Protein AF-A0A7D7XFZ0-F1 (afdb_monomer_lite)

Foldseek 3Di:
DDPPPDDDDPDADDPVQLVCVVVVVHDPVSVVRCVVDVVNVVVSVVVCVVVVVVVVVVVVVVVVVVVQDDPPPCPVVPCPVVVVVVVVVVVVVVVVVVCVVPVVPVVVPPDPDDDDDDDDDPDDDPDDDDPPPPPPPVPVVVVVVVVVVVVVVVVVVVVVVPRPVVVPPDPPPDDDDDDDDDDDDDD

Secondary structure (DSSP, 8-state):
---------SSPPPHHHHHHHHHT---HHHHHHHHH-HHHHHHHHHHHHHHHHHHHHHHHHHHHHHHHSPP----TTTGGGTTHHHHHHHHHHHHHHHHHHHHHHHTTSS------------------------TTTHHHHHHHHHHHHHHHHHHHHHHTTS-TTTTTSSS----------------

Radius of gyration: 36.46 Å; chains: 1; bounding box: 60×117×76 Å

Structure (mmCIF, N/CA/C/O backbone):
data_AF-A0A7D7XFZ0-F1
#
_entry.id   AF-A0A7D7XFZ0-F1
#
loop_
_atom_site.group_PDB
_atom_site.id
_atom_site.type_symbol
_atom_site.label_atom_id
_atom_site.label_alt_id
_atom_site.label_comp_id
_atom_site.label_asym_id
_atom_site.label_entity_id
_atom_site.label_seq_id
_atom_site.pdbx_PDB_ins_code
_atom_site.Cartn_x
_atom_site.Cartn_y
_atom_site.Cartn_z
_atom_site.occupancy
_atom_site.B_iso_or_equiv
_atom_site.auth_seq_id
_atom_site.auth_comp_id
_atom_site.auth_asym_id
_atom_site.auth_atom_id
_atom_site.pdbx_PDB_model_num
ATOM 1 N N . MET A 1 1 ? 7.977 22.587 -17.128 1.00 39.78 1 MET A N 1
ATOM 2 C CA . MET A 1 1 ? 8.981 21.504 -17.190 1.00 39.78 1 MET A CA 1
ATOM 3 C C . MET A 1 1 ? 8.312 20.281 -17.786 1.00 39.78 1 MET A C 1
ATOM 5 O O . MET A 1 1 ? 7.626 19.552 -17.089 1.00 39.78 1 MET A O 1
ATOM 9 N N . THR A 1 2 ? 8.426 20.127 -19.098 1.00 44.25 2 THR A N 1
ATOM 10 C CA . THR A 1 2 ? 7.883 19.011 -19.877 1.00 44.25 2 THR A CA 1
ATOM 11 C C . THR A 1 2 ? 9.023 18.023 -20.096 1.00 44.25 2 THR A C 1
ATOM 13 O O . THR A 1 2 ? 9.855 18.218 -20.976 1.00 44.25 2 THR A O 1
ATOM 16 N N . MET A 1 3 ? 9.113 17.001 -19.242 1.00 41.91 3 MET A N 1
ATOM 17 C CA . MET A 1 3 ? 10.033 15.877 -19.437 1.00 41.91 3 MET A CA 1
ATOM 18 C C . MET A 1 3 ? 9.447 14.978 -20.528 1.00 41.91 3 MET A C 1
ATOM 20 O O . MET A 1 3 ? 8.588 14.136 -20.274 1.00 41.91 3 MET A O 1
ATOM 24 N N . THR A 1 4 ? 9.869 15.208 -21.768 1.00 47.19 4 THR A N 1
ATOM 25 C CA . THR A 1 4 ? 9.580 14.349 -22.919 1.00 47.19 4 THR A CA 1
ATOM 26 C C . THR A 1 4 ? 10.275 12.999 -22.734 1.00 47.19 4 THR A C 1
ATOM 28 O O . THR A 1 4 ? 11.444 12.832 -23.077 1.00 47.19 4 THR A O 1
ATOM 31 N N . ARG A 1 5 ? 9.545 12.035 -22.168 1.00 52.66 5 ARG A N 1
ATOM 32 C CA . ARG A 1 5 ? 9.913 10.618 -22.073 1.00 52.66 5 ARG A CA 1
ATOM 33 C C . ARG A 1 5 ? 9.562 9.952 -23.403 1.00 52.66 5 ARG A C 1
ATOM 35 O O . ARG A 1 5 ? 8.443 9.500 -23.599 1.00 52.66 5 ARG A O 1
ATOM 42 N N . GLY A 1 6 ? 10.491 9.990 -24.349 1.00 55.28 6 GLY A N 1
ATOM 43 C CA . GLY A 1 6 ? 10.274 9.484 -25.701 1.00 55.28 6 GLY A CA 1
ATOM 44 C C . GLY A 1 6 ? 11.573 8.968 -26.288 1.00 55.28 6 GLY A C 1
ATOM 45 O O . GLY A 1 6 ? 12.313 9.706 -26.927 1.00 55.28 6 GLY A O 1
ATOM 46 N N . GLY A 1 7 ? 11.849 7.698 -26.037 1.00 51.78 7 GLY A N 1
ATOM 47 C CA . GLY A 1 7 ? 12.945 6.971 -26.646 1.00 51.78 7 GLY A CA 1
ATOM 48 C C . GLY A 1 7 ? 13.016 5.608 -25.994 1.00 51.78 7 GLY A C 1
ATOM 49 O O . GLY A 1 7 ? 13.390 5.520 -24.831 1.00 51.78 7 GLY A O 1
ATOM 50 N N . VAL A 1 8 ? 12.617 4.565 -26.719 1.00 61.88 8 VAL A N 1
ATOM 51 C CA . VAL A 1 8 ? 12.962 3.185 -26.379 1.00 61.88 8 VAL A CA 1
ATOM 52 C C . VAL A 1 8 ? 14.340 2.951 -26.998 1.00 61.88 8 VAL A C 1
ATOM 54 O O . VAL A 1 8 ? 14.413 2.635 -28.189 1.00 61.88 8 VAL A O 1
ATOM 57 N N . PRO A 1 9 ? 15.457 3.174 -26.273 1.00 53.84 9 PRO A N 1
ATOM 58 C CA . PRO A 1 9 ? 16.721 2.618 -26.711 1.00 53.84 9 PRO A CA 1
ATOM 59 C C . PRO A 1 9 ? 16.559 1.099 -26.702 1.00 53.84 9 PRO A C 1
ATOM 61 O O . PRO A 1 9 ? 15.826 0.547 -25.886 1.00 53.84 9 PRO A O 1
ATOM 64 N N . SER A 1 10 ? 17.226 0.432 -27.628 1.00 63.69 10 SER A N 1
ATOM 65 C CA . SER A 1 10 ? 17.332 -1.018 -27.790 1.00 63.69 10 SER A CA 1
ATOM 66 C C . SER A 1 10 ? 17.893 -1.722 -26.538 1.00 63.69 10 SER A C 1
ATOM 68 O O . SER A 1 10 ? 19.016 -2.221 -26.540 1.00 63.69 10 SER A O 1
ATOM 70 N N . GLY A 1 11 ? 17.115 -1.727 -25.460 1.00 85.81 11 GLY A N 1
ATOM 71 C CA . GLY A 1 11 ? 17.462 -2.179 -24.120 1.00 85.81 11 GLY A CA 1
ATOM 72 C C . GLY A 1 11 ? 16.206 -2.472 -23.294 1.00 85.81 11 GLY A C 1
ATOM 73 O O . GLY A 1 11 ? 15.077 -2.269 -23.739 1.00 85.81 11 GLY A O 1
ATOM 74 N N . HIS A 1 12 ? 16.411 -3.025 -22.103 1.00 92.00 12 HIS A N 1
ATOM 75 C CA . HIS A 1 12 ? 15.348 -3.419 -21.178 1.00 92.00 12 HIS A CA 1
ATOM 76 C C . HIS A 1 12 ? 14.598 -2.214 -20.600 1.00 92.00 12 HIS A C 1
ATOM 78 O O . HIS A 1 12 ? 15.121 -1.100 -20.589 1.00 92.00 12 HIS A O 1
ATOM 84 N N . LEU A 1 13 ? 13.393 -2.452 -20.071 1.00 92.06 13 LEU A N 1
ATOM 85 C CA . LEU A 1 13 ? 12.636 -1.425 -19.349 1.00 92.06 13 LEU A CA 1
ATOM 86 C C . LEU A 1 13 ? 13.453 -0.839 -18.189 1.00 92.06 13 LEU A C 1
ATOM 88 O O . LEU A 1 13 ? 14.124 -1.572 -17.445 1.00 92.06 13 LEU A O 1
ATOM 92 N N . SER A 1 14 ? 13.366 0.484 -18.039 1.00 91.94 14 SER A N 1
ATOM 93 C CA . SER A 1 14 ? 13.931 1.182 -16.887 1.00 91.94 14 SER A CA 1
ATOM 94 C C . SER A 1 14 ? 13.177 0.800 -15.612 1.00 91.94 14 SER A C 1
ATOM 96 O O . SER A 1 14 ? 12.047 0.310 -15.664 1.00 91.94 14 SER A O 1
ATOM 98 N N . GLU A 1 15 ? 13.801 1.001 -14.457 1.00 91.88 15 GLU A N 1
ATOM 99 C CA . GLU A 1 15 ? 13.181 0.697 -13.164 1.00 91.88 15 GLU A CA 1
ATOM 100 C C . GLU A 1 15 ? 11.889 1.494 -12.965 1.00 91.88 15 GLU A C 1
ATOM 102 O O . GLU A 1 15 ? 10.849 0.921 -12.661 1.00 91.88 15 GLU A O 1
ATOM 107 N N . GLU A 1 16 ? 11.891 2.773 -13.331 1.00 91.31 16 GLU A N 1
ATOM 108 C CA . GLU A 1 16 ? 10.717 3.636 -13.211 1.00 91.31 16 GLU A CA 1
ATOM 109 C C . GLU A 1 16 ? 9.589 3.222 -14.173 1.00 91.31 16 GLU A C 1
ATOM 111 O O . GLU A 1 16 ? 8.429 3.546 -13.942 1.00 91.31 16 GLU A O 1
ATOM 116 N N . GLN A 1 17 ? 9.901 2.548 -15.290 1.00 91.94 17 GLN A N 1
ATOM 117 C CA . GLN A 1 17 ? 8.879 1.965 -16.173 1.00 91.94 17 GLN A CA 1
ATOM 118 C C . GLN A 1 17 ? 8.289 0.678 -15.585 1.00 91.94 17 GLN A C 1
ATOM 120 O O . GLN A 1 17 ? 7.115 0.392 -15.812 1.00 91.94 17 GLN A O 1
ATOM 125 N N . ILE A 1 18 ? 9.089 -0.095 -14.844 1.00 92.94 18 ILE A N 1
ATOM 126 C CA . ILE A 1 18 ? 8.624 -1.278 -14.109 1.00 92.94 18 ILE A CA 1
ATOM 127 C C . ILE A 1 18 ? 7.734 -0.845 -12.936 1.00 92.94 18 ILE A C 1
ATOM 129 O O . ILE A 1 18 ? 6.676 -1.438 -12.740 1.00 92.94 18 ILE A O 1
ATOM 133 N N . ASP A 1 19 ? 8.092 0.219 -12.219 1.00 92.44 19 ASP A N 1
ATOM 134 C CA . ASP A 1 19 ? 7.273 0.770 -11.133 1.00 92.44 19 ASP A CA 1
ATOM 135 C C . ASP A 1 19 ? 5.926 1.288 -11.638 1.00 92.44 19 ASP A C 1
ATOM 137 O O . ASP A 1 19 ? 4.871 0.922 -11.114 1.00 92.44 19 ASP A O 1
ATOM 141 N N . GLU A 1 20 ? 5.939 2.063 -12.724 1.00 91.56 20 GLU A N 1
ATOM 142 C CA . GLU A 1 20 ? 4.713 2.524 -13.380 1.00 91.56 20 GLU A CA 1
ATOM 143 C C . GLU A 1 20 ? 3.845 1.335 -13.837 1.00 91.56 20 GLU A C 1
ATOM 145 O O . GLU A 1 20 ? 2.621 1.326 -13.667 1.00 91.56 20 GLU A O 1
ATOM 150 N N . ALA A 1 21 ? 4.487 0.276 -14.348 1.00 91.88 21 ALA A N 1
ATOM 151 C CA . ALA A 1 21 ? 3.809 -0.958 -14.717 1.00 91.88 21 ALA A CA 1
ATOM 152 C C . ALA A 1 21 ? 3.162 -1.676 -13.520 1.00 91.88 21 ALA A C 1
ATOM 154 O O . ALA A 1 21 ? 2.094 -2.277 -13.669 1.00 91.88 21 ALA A O 1
ATOM 155 N N . MET A 1 22 ? 3.782 -1.625 -12.337 1.00 93.12 22 MET A N 1
ATOM 156 C CA . MET A 1 22 ? 3.235 -2.212 -11.109 1.00 93.12 22 MET A CA 1
ATOM 157 C C . MET A 1 22 ? 2.027 -1.443 -10.572 1.00 93.12 22 MET A C 1
ATOM 159 O O . MET A 1 22 ? 1.086 -2.071 -10.087 1.00 93.12 22 MET A O 1
ATOM 163 N N . ILE A 1 23 ? 2.021 -0.114 -10.692 1.00 92.12 23 ILE A N 1
ATOM 164 C CA . ILE A 1 23 ? 0.930 0.754 -10.211 1.00 92.12 23 ILE A CA 1
ATOM 165 C C . ILE A 1 23 ? -0.323 0.649 -11.109 1.00 92.12 23 ILE A C 1
ATOM 167 O O . ILE A 1 23 ? -1.409 1.095 -10.740 1.00 92.12 23 ILE A O 1
ATOM 171 N N . GLY A 1 24 ? -0.211 -0.007 -12.269 1.00 86.38 24 GLY A N 1
ATOM 172 C CA . GLY A 1 24 ? -1.298 -0.153 -13.240 1.00 86.38 24 GLY A CA 1
ATOM 173 C C . GLY A 1 24 ? -1.348 0.977 -14.271 1.00 86.38 24 GLY A C 1
ATOM 174 O O . GLY A 1 24 ? -2.252 0.995 -15.104 1.00 86.38 24 GLY A O 1
ATOM 175 N N . GLY A 1 25 ? -0.357 1.874 -14.270 1.00 80.88 25 GLY A N 1
ATOM 176 C CA . GLY A 1 25 ? -0.171 2.946 -15.251 1.00 80.88 25 GLY A CA 1
ATOM 177 C C . GLY A 1 25 ? 0.535 2.480 -16.526 1.00 80.88 25 GLY A C 1
ATOM 178 O O . GLY A 1 25 ? 1.372 3.189 -17.079 1.00 80.88 25 GLY A O 1
ATOM 179 N N . LEU A 1 26 ? 0.247 1.267 -17.006 1.00 73.94 26 LEU A N 1
ATOM 180 C CA . LEU A 1 26 ? 0.932 0.711 -18.173 1.00 73.94 26 LEU A CA 1
ATOM 181 C C . LEU A 1 26 ? 0.627 1.539 -19.429 1.00 73.94 26 LEU A C 1
ATOM 183 O O . LEU A 1 26 ? -0.422 1.382 -20.056 1.00 73.94 26 LEU A O 1
ATOM 187 N N . ALA A 1 27 ? 1.588 2.362 -19.853 1.00 75.00 27 ALA A N 1
ATOM 188 C CA . ALA A 1 27 ? 1.652 2.806 -21.238 1.00 75.00 27 ALA A CA 1
ATOM 189 C C . ALA A 1 27 ? 1.663 1.557 -22.140 1.00 75.00 27 ALA A C 1
ATOM 191 O O . ALA A 1 27 ? 2.377 0.588 -21.858 1.00 75.00 27 ALA A O 1
ATOM 192 N N . SER A 1 28 ? 0.869 1.563 -23.215 1.00 76.62 28 SER A N 1
ATOM 193 C CA . SER A 1 28 ? 0.672 0.408 -24.111 1.00 76.62 28 SER A CA 1
ATOM 194 C C . SER A 1 28 ? 1.987 -0.214 -24.606 1.00 76.62 28 SER A C 1
ATOM 196 O O . SER A 1 28 ? 2.077 -1.428 -24.788 1.00 76.62 28 SER A O 1
ATOM 198 N N . GLU A 1 29 ? 3.030 0.601 -24.749 1.00 82.75 29 GLU A N 1
ATOM 199 C CA . GLU A 1 29 ? 4.376 0.194 -25.157 1.00 82.75 29 GLU A CA 1
ATOM 200 C C . GLU A 1 29 ? 5.090 -0.693 -24.120 1.00 82.75 29 GLU A C 1
ATOM 202 O O . GLU A 1 29 ? 5.689 -1.708 -24.483 1.00 82.75 29 GLU A O 1
ATOM 207 N N . ALA A 1 30 ? 4.993 -0.368 -22.825 1.00 88.31 30 ALA A N 1
ATOM 208 C CA . ALA A 1 30 ? 5.634 -1.143 -21.758 1.00 88.31 30 ALA A CA 1
ATOM 209 C C . ALA A 1 30 ? 4.991 -2.529 -21.609 1.00 88.31 30 ALA A C 1
ATOM 211 O O . ALA A 1 30 ? 5.693 -3.527 -21.439 1.00 88.31 30 ALA A O 1
ATOM 212 N N . GLY A 1 31 ? 3.664 -2.607 -21.755 1.00 90.25 31 GLY A N 1
ATOM 213 C CA . GLY A 1 31 ? 2.941 -3.880 -21.776 1.00 90.25 31 GLY A CA 1
ATOM 214 C C . GLY A 1 31 ? 3.364 -4.767 -22.950 1.00 90.25 31 GLY A C 1
ATOM 215 O O . GLY A 1 31 ? 3.602 -5.962 -22.770 1.00 90.25 31 GLY A O 1
ATOM 216 N N . GLY A 1 32 ? 3.540 -4.177 -24.137 1.00 91.56 32 GLY A N 1
ATOM 217 C CA . GLY A 1 32 ? 4.067 -4.882 -25.307 1.00 91.56 32 GLY A CA 1
ATOM 218 C C . GLY A 1 32 ? 5.464 -5.462 -25.066 1.00 91.56 32 GLY A C 1
ATOM 219 O O . GLY A 1 32 ? 5.695 -6.639 -25.343 1.00 91.56 32 GLY A O 1
ATOM 220 N N . HIS A 1 33 ? 6.377 -4.674 -24.489 1.00 92.62 33 HIS A N 1
ATOM 221 C CA . HIS A 1 33 ? 7.732 -5.137 -24.175 1.00 92.62 33 HIS A CA 1
ATOM 222 C C . HIS A 1 33 ? 7.740 -6.243 -23.115 1.00 92.62 33 HIS A C 1
ATOM 224 O O . HIS A 1 33 ? 8.441 -7.242 -23.284 1.00 92.62 33 HIS A O 1
ATOM 230 N N . LEU A 1 34 ? 6.946 -6.100 -22.047 1.00 93.94 34 LEU A N 1
ATOM 231 C CA . LEU A 1 34 ? 6.825 -7.123 -21.007 1.00 93.94 34 LEU A CA 1
ATOM 232 C C . LEU A 1 34 ? 6.364 -8.458 -21.584 1.00 93.94 34 LEU A C 1
ATOM 234 O O . LEU A 1 34 ? 6.874 -9.481 -21.163 1.00 93.94 34 LEU A O 1
ATOM 238 N N . ASN A 1 35 ? 5.490 -8.482 -22.590 1.00 94.06 35 ASN A N 1
ATOM 239 C CA . ASN A 1 35 ? 5.065 -9.740 -23.214 1.00 94.06 35 ASN A CA 1
ATOM 240 C C . ASN A 1 35 ? 6.168 -10.438 -24.030 1.00 94.06 35 ASN A C 1
ATOM 242 O O . ASN A 1 35 ? 6.096 -11.647 -24.232 1.00 94.06 35 ASN A O 1
ATOM 246 N N . ILE A 1 36 ? 7.178 -9.698 -24.494 1.00 95.00 36 ILE A N 1
ATOM 247 C CA . ILE A 1 36 ? 8.225 -10.210 -25.392 1.00 95.00 36 ILE A CA 1
ATOM 248 C C . ILE A 1 36 ? 9.529 -10.497 -24.632 1.00 95.00 36 ILE A C 1
ATOM 250 O O . ILE A 1 36 ? 10.257 -11.424 -24.984 1.00 95.00 36 ILE A O 1
ATOM 254 N N . CYS A 1 37 ? 9.847 -9.716 -23.596 1.00 95.62 37 CYS A N 1
ATOM 255 C CA . CYS A 1 37 ? 11.135 -9.773 -22.912 1.00 95.62 37 CYS A CA 1
ATOM 256 C C . CYS A 1 37 ? 11.061 -10.547 -21.579 1.00 95.62 37 CYS A C 1
ATOM 258 O O . CYS A 1 37 ? 10.605 -9.985 -20.578 1.00 95.62 37 CYS A O 1
ATOM 260 N N . PRO A 1 38 ? 11.584 -11.789 -21.501 1.00 96.62 38 PRO A N 1
ATOM 261 C CA . PRO A 1 38 ? 11.506 -12.604 -20.284 1.00 96.62 38 PRO A CA 1
ATOM 262 C C . PRO A 1 38 ? 12.276 -11.995 -19.106 1.00 96.62 38 PRO A C 1
ATOM 264 O O . PRO A 1 38 ? 11.831 -12.082 -17.968 1.00 96.62 38 PRO A O 1
ATOM 267 N N . MET A 1 39 ? 13.386 -11.300 -19.364 1.00 96.00 39 MET A N 1
ATOM 268 C CA . MET A 1 39 ? 14.176 -10.668 -18.304 1.00 96.00 39 MET A CA 1
ATOM 269 C C . MET A 1 39 ? 13.418 -9.517 -17.623 1.00 96.00 39 MET A C 1
ATOM 271 O O . MET A 1 39 ? 13.500 -9.330 -16.411 1.00 96.00 39 MET A O 1
ATOM 275 N N . CYS A 1 40 ? 12.637 -8.744 -18.386 1.00 95.94 40 CYS A N 1
ATOM 276 C CA . CYS A 1 40 ? 11.778 -7.710 -17.811 1.00 95.94 40 CYS A CA 1
ATOM 277 C C . CYS A 1 40 ? 10.583 -8.314 -17.063 1.00 95.94 40 CYS A C 1
ATOM 279 O O . CYS A 1 40 ? 10.189 -7.761 -16.036 1.00 95.94 40 CYS A O 1
ATOM 281 N N . GLN A 1 41 ? 10.042 -9.450 -17.522 1.00 96.81 41 GLN A N 1
ATOM 282 C CA . GLN A 1 41 ? 9.020 -10.187 -16.768 1.00 96.81 41 GLN A CA 1
ATOM 283 C C . GLN A 1 41 ? 9.561 -10.664 -15.421 1.00 96.81 41 GLN A C 1
ATOM 285 O O . GLN A 1 41 ? 8.905 -10.470 -14.403 1.00 96.81 41 GLN A O 1
ATOM 290 N N . GLU A 1 42 ? 10.765 -11.234 -15.395 1.00 97.75 42 GLU A N 1
ATOM 291 C CA . GLU A 1 42 ? 11.402 -11.705 -14.163 1.00 97.75 42 GLU A CA 1
ATOM 292 C C . GLU A 1 42 ? 11.612 -10.564 -13.160 1.00 97.75 42 GLU A C 1
ATOM 294 O O . GLU A 1 42 ? 11.272 -10.703 -11.981 1.00 97.75 42 GLU A O 1
ATOM 299 N N . ARG A 1 43 ? 12.089 -9.400 -13.624 1.00 96.88 43 ARG A N 1
ATOM 300 C CA . ARG A 1 43 ? 12.218 -8.203 -12.775 1.00 96.88 43 ARG A CA 1
ATOM 301 C C . ARG A 1 43 ? 10.867 -7.747 -12.224 1.00 96.88 43 ARG A C 1
ATOM 303 O O . ARG A 1 43 ? 10.775 -7.450 -11.037 1.00 96.88 43 ARG A O 1
ATOM 310 N N . LEU A 1 44 ? 9.821 -7.740 -13.052 1.00 96.19 44 LEU A N 1
ATOM 311 C CA . LEU A 1 44 ? 8.468 -7.379 -12.622 1.00 96.19 44 LEU A CA 1
ATOM 312 C C . LEU A 1 44 ? 7.914 -8.365 -11.580 1.00 96.19 44 LEU A C 1
ATOM 314 O O . LEU A 1 44 ? 7.312 -7.943 -10.597 1.00 96.19 44 LEU A O 1
ATOM 318 N N . VAL A 1 45 ? 8.124 -9.671 -11.768 1.00 96.88 45 VAL A N 1
ATOM 319 C CA . VAL A 1 45 ? 7.721 -10.704 -10.798 1.00 96.88 45 VAL A CA 1
ATOM 320 C C . VAL A 1 45 ? 8.474 -10.522 -9.483 1.00 96.88 45 VAL A C 1
ATOM 322 O O . VAL A 1 45 ? 7.852 -10.485 -8.424 1.00 96.88 45 VAL A O 1
ATOM 325 N N . THR A 1 46 ? 9.792 -10.331 -9.548 1.00 97.12 46 THR A N 1
ATOM 326 C CA . THR A 1 46 ? 10.637 -10.102 -8.366 1.00 97.12 46 THR A CA 1
ATOM 327 C C . THR A 1 46 ? 10.174 -8.878 -7.579 1.00 97.12 46 THR A C 1
ATOM 329 O O . THR A 1 46 ? 10.062 -8.942 -6.356 1.00 97.12 46 THR A O 1
ATOM 332 N N . ALA A 1 47 ? 9.833 -7.788 -8.270 1.00 95.38 47 ALA A N 1
ATOM 333 C CA . ALA A 1 47 ? 9.341 -6.565 -7.643 1.00 95.38 47 ALA A CA 1
ATOM 334 C C . ALA A 1 47 ? 7.939 -6.718 -7.010 1.00 95.38 47 ALA A C 1
ATOM 336 O O . ALA A 1 47 ? 7.621 -6.027 -6.044 1.00 95.38 47 ALA A O 1
ATOM 337 N N . ARG A 1 48 ? 7.106 -7.656 -7.489 1.00 96.00 48 ARG A N 1
ATOM 338 C CA . ARG A 1 48 ? 5.771 -7.934 -6.919 1.00 96.00 48 ARG A CA 1
ATOM 339 C C . ARG A 1 48 ? 5.803 -8.771 -5.639 1.00 96.00 48 ARG A C 1
ATOM 341 O O . ARG A 1 48 ? 4.910 -8.615 -4.805 1.00 96.00 48 ARG A O 1
ATOM 348 N N . LEU A 1 49 ? 6.817 -9.618 -5.452 1.00 96.12 49 LEU A N 1
ATOM 349 C CA . LEU A 1 49 ? 6.894 -10.537 -4.307 1.00 96.12 49 LEU A CA 1
ATOM 350 C C . LEU A 1 49 ? 6.784 -9.839 -2.933 1.00 96.12 49 LEU A C 1
ATOM 352 O O . LEU A 1 49 ? 6.003 -10.306 -2.098 1.00 96.12 49 LEU A O 1
ATOM 356 N N . PRO A 1 50 ? 7.481 -8.715 -2.659 1.00 95.06 50 PRO A N 1
ATOM 357 C CA . PRO A 1 50 ? 7.342 -8.012 -1.383 1.00 95.06 50 PRO A CA 1
ATOM 358 C C . PRO A 1 50 ? 5.928 -7.470 -1.144 1.00 95.06 50 PRO A C 1
ATOM 360 O O . PRO A 1 50 ? 5.442 -7.506 -0.014 1.00 95.06 50 PRO A O 1
ATOM 363 N N . ILE A 1 51 ? 5.249 -7.007 -2.199 1.00 95.12 51 ILE A N 1
ATOM 364 C CA . ILE A 1 51 ? 3.886 -6.461 -2.119 1.00 95.12 51 ILE A CA 1
ATOM 365 C C . ILE A 1 51 ? 2.896 -7.572 -1.759 1.00 95.12 51 ILE A C 1
AT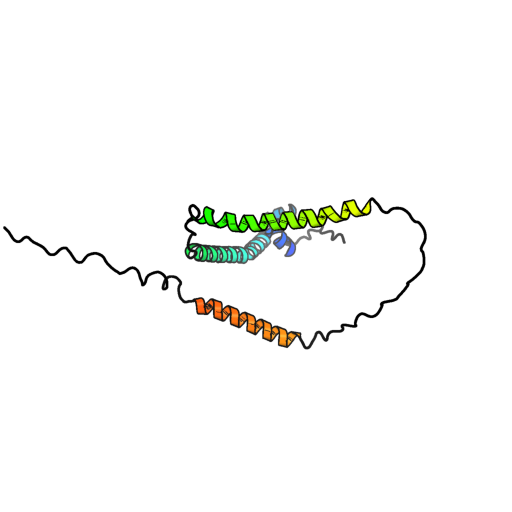OM 367 O O . ILE A 1 51 ? 2.048 -7.395 -0.882 1.00 95.12 51 ILE A O 1
ATOM 371 N N . GLU A 1 52 ? 3.016 -8.736 -2.400 1.00 95.62 52 GLU A N 1
ATOM 372 C CA . GLU A 1 52 ? 2.179 -9.899 -2.094 1.00 95.62 52 GLU A CA 1
ATOM 373 C C . GLU A 1 52 ? 2.412 -10.410 -0.668 1.00 95.62 52 GLU A C 1
ATOM 375 O O . GLU A 1 52 ? 1.447 -10.678 0.053 1.00 95.62 52 GLU A O 1
ATOM 380 N N . SER A 1 53 ? 3.673 -10.461 -0.228 1.00 95.25 53 SER A N 1
ATOM 381 C CA . SER A 1 53 ? 4.039 -10.814 1.148 1.00 95.25 53 SER A CA 1
ATOM 382 C C . SER A 1 53 ? 3.424 -9.849 2.167 1.00 95.25 53 SER A C 1
ATOM 384 O O . SER A 1 53 ? 2.739 -10.275 3.101 1.00 95.25 53 SER A O 1
ATOM 386 N N . PHE A 1 54 ? 3.575 -8.538 1.951 1.00 97.25 54 PHE A N 1
ATOM 387 C CA . PHE A 1 54 ? 2.979 -7.519 2.814 1.00 97.25 54 PHE A CA 1
ATOM 388 C C . PHE A 1 54 ? 1.450 -7.631 2.866 1.00 97.25 54 PHE A C 1
ATOM 390 O O . PHE A 1 54 ? 0.860 -7.544 3.947 1.00 97.25 54 PHE A O 1
ATOM 397 N N . LYS A 1 55 ? 0.797 -7.874 1.723 1.00 97.19 55 LYS A N 1
ATOM 398 C CA . LYS A 1 55 ? -0.655 -8.078 1.648 1.00 97.19 55 LYS A CA 1
ATOM 399 C C . LYS A 1 55 ? -1.092 -9.299 2.460 1.00 97.19 55 LYS A C 1
ATOM 401 O O . LYS A 1 55 ? -2.070 -9.204 3.201 1.00 97.19 55 LYS A O 1
ATOM 406 N N . ALA A 1 56 ? -0.373 -10.416 2.350 1.00 97.00 56 ALA A N 1
ATOM 407 C CA . ALA A 1 56 ? -0.672 -11.639 3.091 1.00 97.00 56 ALA A CA 1
ATOM 408 C C . ALA A 1 56 ? -0.544 -11.435 4.609 1.00 97.00 56 ALA A C 1
ATOM 410 O O . ALA A 1 56 ? -1.453 -11.795 5.357 1.00 97.00 56 ALA A O 1
ATOM 411 N N . VAL A 1 57 ? 0.539 -10.795 5.063 1.00 97.31 57 VAL A N 1
ATOM 412 C CA . VAL A 1 57 ? 0.747 -10.471 6.485 1.00 97.31 57 VAL A CA 1
ATOM 413 C C . VAL A 1 57 ? -0.324 -9.507 6.996 1.00 97.31 57 VAL A C 1
ATOM 415 O O . VAL A 1 57 ? -0.897 -9.739 8.060 1.00 97.31 57 VAL A O 1
ATOM 418 N N . SER A 1 58 ? -0.639 -8.459 6.234 1.00 95.69 58 SER A N 1
ATOM 419 C CA . SER A 1 58 ? -1.652 -7.466 6.616 1.00 95.69 58 SER A CA 1
ATOM 420 C C . SER A 1 58 ? -3.046 -8.079 6.751 1.00 95.69 58 SER A C 1
ATOM 422 O O . SER A 1 58 ? -3.784 -7.752 7.681 1.00 95.69 58 SER A O 1
ATOM 424 N N . LEU A 1 59 ? -3.400 -8.995 5.847 1.00 96.62 59 LEU A N 1
ATOM 425 C CA . LEU A 1 59 ? -4.661 -9.729 5.900 1.00 96.62 59 LEU A CA 1
ATOM 426 C C . LEU A 1 59 ? -4.694 -10.683 7.101 1.00 96.62 59 LEU A C 1
ATOM 428 O O . LEU A 1 59 ? -5.638 -10.646 7.882 1.00 96.62 59 LEU A O 1
ATOM 432 N N . ALA A 1 60 ? -3.631 -11.458 7.325 1.00 95.12 60 ALA A N 1
ATOM 433 C CA . ALA A 1 60 ? -3.545 -12.338 8.491 1.00 95.12 60 ALA A CA 1
ATOM 434 C C . ALA A 1 60 ? -3.625 -11.556 9.818 1.00 95.12 60 ALA A C 1
ATOM 436 O O . ALA A 1 60 ? -4.222 -12.018 10.793 1.00 95.12 60 ALA A O 1
ATOM 437 N N . TRP A 1 61 ? -3.036 -10.359 9.868 1.00 93.75 61 TRP A N 1
ATOM 438 C CA . TRP A 1 61 ? -3.124 -9.466 11.020 1.00 93.75 61 TRP A CA 1
ATOM 439 C C . TRP A 1 61 ? -4.554 -8.947 11.245 1.00 93.75 61 TRP A C 1
ATOM 441 O O . TRP A 1 61 ? -5.039 -8.968 12.380 1.00 93.75 61 TRP A O 1
ATOM 451 N N . SER A 1 62 ? -5.257 -8.530 10.187 1.00 93.62 62 SER A N 1
ATOM 452 C CA . SER A 1 62 ? -6.629 -8.013 10.301 1.00 93.62 62 SER A CA 1
ATOM 453 C C . SER A 1 62 ? -7.647 -9.105 10.656 1.00 93.62 62 SER A C 1
ATOM 455 O O . SER A 1 62 ? -8.557 -8.861 11.454 1.00 93.62 62 SER A O 1
ATOM 457 N N . GLU A 1 63 ? -7.462 -10.329 10.161 1.00 91.50 63 GLU A N 1
ATOM 458 C CA . GLU A 1 63 ? -8.271 -11.496 10.536 1.00 91.50 63 GLU A CA 1
ATOM 459 C C . GLU A 1 63 ? -8.112 -11.843 12.021 1.00 91.50 63 GLU A C 1
ATOM 461 O O . GLU A 1 63 ? -9.099 -12.028 12.733 1.00 91.50 63 GLU A O 1
ATOM 466 N N . ARG A 1 64 ? -6.878 -11.838 12.542 1.00 89.25 64 ARG A N 1
ATOM 467 C CA . ARG A 1 64 ? -6.637 -12.069 13.977 1.00 89.25 64 ARG A CA 1
ATOM 468 C C . ARG A 1 64 ? -7.286 -11.004 14.854 1.00 89.25 64 ARG A C 1
ATOM 470 O O . ARG A 1 64 ? -7.809 -11.327 15.917 1.00 89.25 64 ARG A O 1
ATOM 477 N N . ARG A 1 65 ? -7.255 -9.740 14.424 1.00 83.88 65 ARG A N 1
ATOM 478 C CA . ARG A 1 65 ? -7.825 -8.623 15.190 1.00 83.88 65 ARG A CA 1
ATOM 479 C C . ARG A 1 65 ? -9.354 -8.576 15.120 1.00 83.88 65 ARG A C 1
ATOM 481 O O . ARG A 1 65 ? -10.000 -8.197 16.092 1.00 83.88 65 ARG A O 1
ATOM 488 N N . SER A 1 66 ? -9.944 -8.962 13.992 1.00 77.88 66 SER A N 1
ATOM 489 C CA . SER A 1 66 ? -11.404 -9.046 13.856 1.00 77.88 66 SER A CA 1
ATOM 490 C C . SER A 1 66 ? -11.996 -10.219 14.639 1.00 77.88 66 SER A C 1
ATOM 492 O O . SER A 1 66 ? -13.100 -10.089 15.159 1.00 77.88 66 SER A O 1
ATOM 494 N N . ALA A 1 67 ? -11.248 -11.312 14.819 1.00 73.25 67 ALA A N 1
ATOM 495 C CA . ALA A 1 67 ? -11.667 -12.435 15.658 1.00 73.25 67 ALA A CA 1
ATOM 496 C C . ALA A 1 67 ? -11.707 -12.107 17.165 1.00 73.25 67 ALA A C 1
ATOM 498 O O . ALA A 1 67 ? -12.423 -12.770 17.913 1.00 73.25 67 ALA A O 1
ATOM 499 N N . THR A 1 68 ? -10.945 -11.108 17.620 1.00 75.88 68 THR A N 1
ATOM 500 C CA . THR A 1 68 ? -10.841 -10.742 19.044 1.00 75.88 68 THR A CA 1
ATOM 501 C C . THR A 1 68 ? -11.630 -9.498 19.426 1.00 75.88 68 THR A C 1
ATOM 503 O O . THR A 1 68 ? -11.809 -9.245 20.617 1.00 75.88 68 THR A O 1
ATOM 506 N N . MET A 1 69 ? -12.138 -8.725 18.460 1.00 72.69 69 MET A N 1
ATOM 507 C CA . MET A 1 69 ? -13.066 -7.652 18.795 1.00 72.69 69 MET A CA 1
ATOM 508 C C . MET A 1 69 ? -14.411 -8.252 19.215 1.00 72.69 69 MET A C 1
ATOM 510 O O . MET A 1 69 ? -15.005 -9.005 18.440 1.00 72.69 69 MET A O 1
ATOM 514 N N . PRO A 1 70 ? -14.932 -7.905 20.407 1.00 72.31 70 PRO A N 1
ATOM 515 C CA . PRO A 1 70 ? -16.296 -8.257 20.752 1.00 72.31 70 PRO A CA 1
ATOM 516 C C . PRO A 1 70 ? -17.203 -7.626 19.700 1.00 72.31 70 PRO A C 1
ATOM 518 O O . PRO A 1 70 ? -17.228 -6.404 19.550 1.00 72.31 70 PRO A O 1
ATOM 521 N N . VAL A 1 71 ? -17.917 -8.462 18.941 1.00 73.31 71 VAL A N 1
ATOM 522 C CA . V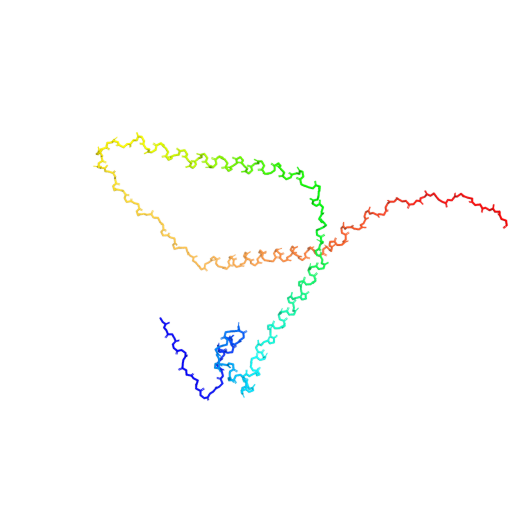AL A 1 71 ? -18.975 -7.991 18.048 1.00 73.31 71 VAL A CA 1
ATOM 523 C C . VAL A 1 71 ? -19.914 -7.180 18.933 1.00 73.31 71 VAL A C 1
ATOM 525 O O . VAL A 1 71 ? -20.461 -7.759 19.877 1.00 73.31 71 VAL A O 1
ATOM 528 N N . PRO A 1 72 ? -20.072 -5.862 18.707 1.00 67.38 72 PRO A N 1
ATOM 529 C CA . PRO A 1 72 ? -21.012 -5.088 19.488 1.00 67.38 72 PRO A CA 1
ATOM 530 C C . PRO A 1 72 ? -22.380 -5.706 19.227 1.00 67.38 72 PRO A C 1
ATOM 532 O O . PRO A 1 72 ? -22.949 -5.564 18.143 1.00 67.38 72 PRO A O 1
ATOM 535 N N . LEU A 1 73 ? -22.883 -6.460 20.207 1.00 66.50 73 LEU A N 1
ATOM 536 C CA . LEU A 1 73 ? -24.272 -6.874 20.229 1.00 66.50 73 LEU A CA 1
ATOM 537 C C . LEU A 1 73 ? -25.049 -5.571 20.110 1.00 66.50 73 LEU A C 1
ATOM 539 O O . LEU A 1 73 ? -24.872 -4.677 20.934 1.00 66.50 73 LEU A O 1
ATOM 543 N N . GLN A 1 74 ? -25.833 -5.422 19.044 1.00 60.91 74 GLN A N 1
ATOM 544 C CA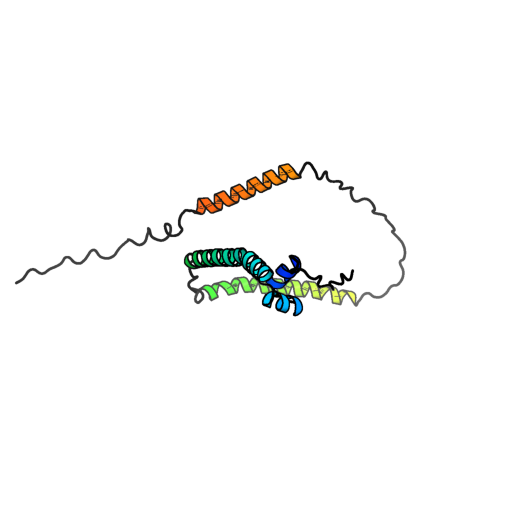 . GLN A 1 74 ? -26.710 -4.276 18.865 1.00 60.91 74 GLN A CA 1
ATOM 545 C C . GLN A 1 74 ? -27.755 -4.288 19.991 1.00 60.91 74 GLN A C 1
ATOM 547 O O . GLN A 1 74 ? -28.897 -4.691 19.806 1.00 60.91 74 GLN A O 1
ATOM 552 N N . THR A 1 75 ? -27.386 -3.806 21.174 1.00 59.06 75 THR A N 1
ATOM 553 C CA . THR A 1 75 ? -28.293 -3.498 22.287 1.00 59.06 75 THR A CA 1
ATOM 554 C C . THR A 1 75 ? -29.048 -2.183 22.038 1.00 59.06 75 THR A C 1
ATOM 556 O O . THR A 1 75 ? -29.722 -1.653 22.920 1.00 59.06 75 THR A O 1
ATOM 559 N N . GLY A 1 76 ? -28.985 -1.665 20.806 1.00 54.81 76 GLY A N 1
ATOM 560 C CA . GLY A 1 76 ? -29.478 -0.359 20.375 1.00 54.81 76 GLY A CA 1
ATOM 561 C C . GLY A 1 76 ? -30.995 -0.196 20.288 1.00 54.81 76 GLY A C 1
ATOM 562 O O . GLY A 1 76 ? -31.444 0.864 19.868 1.00 54.81 76 GLY A O 1
ATOM 563 N N . LEU A 1 77 ? -31.805 -1.173 20.704 1.00 57.16 77 LEU A N 1
ATOM 564 C CA . LEU A 1 77 ? -33.252 -0.949 20.816 1.00 57.16 77 LEU A CA 1
ATOM 565 C C . LEU A 1 77 ? -33.659 -0.309 22.155 1.00 57.16 77 LEU A C 1
ATOM 567 O O . LEU A 1 77 ? -34.752 0.240 22.244 1.00 57.16 77 LEU A O 1
ATOM 571 N N . LEU A 1 78 ? -32.786 -0.299 23.174 1.00 55.84 78 LEU A N 1
ATOM 572 C CA . LEU A 1 78 ? -33.111 0.283 24.488 1.00 55.84 78 LEU A CA 1
ATOM 573 C C . LEU A 1 78 ? -32.345 1.575 24.834 1.00 55.84 78 LEU A C 1
ATOM 575 O O . LEU A 1 78 ? -32.824 2.347 25.662 1.00 55.84 78 LEU A O 1
ATOM 579 N N . GLU A 1 79 ? -31.230 1.895 24.168 1.00 54.31 79 GLU A N 1
ATOM 580 C CA . GLU A 1 79 ? -30.492 3.157 24.406 1.00 54.31 79 GLU A CA 1
ATOM 581 C C . GLU A 1 79 ? -31.043 4.380 23.646 1.00 54.31 79 GLU A C 1
ATOM 583 O O . GLU A 1 79 ? -30.675 5.519 23.950 1.00 54.31 79 GLU A O 1
ATOM 588 N N . SER A 1 80 ? -31.994 4.189 22.722 1.00 55.53 80 SER A N 1
ATOM 589 C CA . SER A 1 80 ? -32.636 5.284 21.971 1.00 55.53 80 SER A CA 1
ATOM 590 C C . SER A 1 80 ? -33.348 6.313 22.863 1.00 55.53 80 SER A C 1
ATOM 592 O O . SER A 1 80 ? -33.557 7.446 22.436 1.00 55.53 80 SER A O 1
ATOM 594 N N . LEU A 1 81 ? -33.704 5.968 24.103 1.00 58.03 81 LEU A N 1
ATOM 595 C CA . LEU A 1 81 ? -34.382 6.892 25.020 1.00 58.03 81 LEU A CA 1
ATOM 596 C C . LEU A 1 81 ? -33.417 7.882 25.703 1.00 58.03 81 LEU A C 1
ATOM 598 O O . LEU A 1 81 ? -33.836 8.970 26.099 1.00 58.03 81 LEU A O 1
ATOM 602 N N . GLY A 1 82 ? -32.119 7.563 25.795 1.00 56.78 82 GLY A N 1
ATOM 603 C CA . GLY A 1 82 ? -31.107 8.436 26.411 1.00 56.78 82 GLY A CA 1
ATOM 604 C C . GLY A 1 82 ? -30.538 9.516 25.476 1.00 56.78 82 GLY A C 1
ATOM 605 O O . GLY A 1 82 ? -30.042 10.546 25.943 1.00 56.78 82 GLY A O 1
ATOM 606 N N . GLY A 1 83 ? -30.631 9.315 24.155 1.00 56.50 83 GLY A N 1
ATOM 607 C CA . GLY A 1 83 ? -30.042 10.194 23.133 1.00 56.50 83 GLY A CA 1
ATOM 608 C C . GLY A 1 83 ? -30.770 11.528 22.926 1.00 56.50 83 GLY A C 1
ATOM 60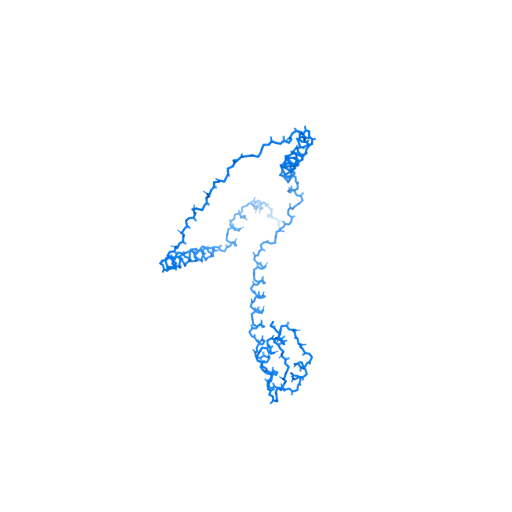9 O O . GLY A 1 83 ? -30.141 12.531 22.581 1.00 56.50 83 GLY A O 1
ATOM 610 N N . HIS A 1 84 ? -32.074 11.590 23.215 1.00 59.00 84 HIS A N 1
ATOM 611 C CA . HIS A 1 84 ? -32.870 12.812 23.034 1.00 59.00 84 HIS A CA 1
ATOM 612 C C . HIS A 1 84 ? -32.389 13.975 23.909 1.00 59.00 84 HIS A C 1
ATOM 614 O O . HIS A 1 84 ? -32.471 15.137 23.511 1.00 59.00 84 HIS A O 1
ATOM 620 N N . ARG A 1 85 ? -31.812 13.672 25.078 1.00 60.22 85 ARG A N 1
ATOM 621 C CA . ARG A 1 85 ? -31.325 14.698 26.001 1.00 60.22 85 ARG A CA 1
ATOM 622 C C . ARG A 1 85 ? -30.083 15.413 25.471 1.00 60.22 85 ARG A C 1
ATOM 624 O O . ARG A 1 85 ? -29.952 16.603 25.711 1.00 60.22 85 ARG A O 1
ATOM 631 N N . ARG A 1 86 ? -29.206 14.732 24.721 1.00 63.28 86 ARG A N 1
ATOM 632 C CA . ARG A 1 86 ? -28.003 15.342 24.115 1.00 63.28 86 ARG A CA 1
ATOM 633 C C . ARG A 1 86 ? -28.335 16.135 22.845 1.00 63.28 86 ARG A C 1
ATOM 635 O O . ARG A 1 86 ? -27.741 17.183 22.612 1.00 63.28 86 ARG A O 1
ATOM 642 N N . LEU A 1 87 ? -29.340 15.694 22.087 1.00 61.19 87 LEU A N 1
ATOM 643 C CA . LEU A 1 87 ? -29.865 16.412 20.918 1.00 61.19 87 LEU A CA 1
ATOM 644 C C . LEU A 1 87 ? -30.514 17.759 21.281 1.00 61.19 87 LEU A C 1
ATOM 646 O O . LEU A 1 87 ? -30.351 18.731 20.545 1.00 61.19 87 LEU A O 1
ATOM 650 N N . ALA A 1 88 ? -31.174 17.851 22.440 1.00 66.75 88 ALA A N 1
ATOM 651 C CA . ALA A 1 88 ? -31.777 19.100 22.911 1.00 66.75 88 ALA A CA 1
ATOM 652 C C . ALA A 1 88 ? -30.746 20.226 23.142 1.00 66.75 88 ALA A C 1
ATOM 654 O O . ALA A 1 88 ? -31.019 21.383 22.827 1.00 66.75 88 ALA A O 1
ATOM 655 N N . TRP A 1 89 ? -29.540 19.899 23.625 1.00 71.31 89 TRP A N 1
ATOM 656 C CA . TRP A 1 89 ? -28.471 20.891 23.814 1.00 71.31 89 TRP A CA 1
ATOM 657 C C . TRP A 1 89 ? -27.891 21.383 22.484 1.00 71.31 89 TRP A C 1
ATOM 659 O O . TRP A 1 89 ? -27.604 22.571 22.346 1.00 71.31 89 TRP A O 1
ATOM 669 N N . GLY A 1 90 ? -27.778 20.503 21.482 1.00 70.62 90 GLY A N 1
ATOM 670 C CA . GLY A 1 90 ? -27.295 20.879 20.150 1.00 70.62 90 GLY A CA 1
ATOM 671 C C . GLY A 1 90 ? -28.207 21.892 19.449 1.00 70.62 90 GLY A C 1
ATOM 672 O O . GLY A 1 90 ? -27.722 22.872 18.885 1.00 70.62 90 GLY A O 1
ATOM 673 N N . ALA A 1 91 ? -29.528 21.710 19.547 1.00 71.12 91 ALA A N 1
ATOM 674 C CA . ALA A 1 91 ? -30.498 22.631 18.950 1.00 71.12 91 ALA A CA 1
ATOM 675 C C . ALA A 1 91 ? -30.464 24.033 19.592 1.00 71.12 91 ALA A C 1
ATOM 677 O O . ALA A 1 91 ? -30.569 25.035 18.885 1.00 71.12 91 ALA A O 1
ATOM 678 N N . ALA A 1 92 ? -30.259 24.116 20.913 1.00 72.38 92 ALA A N 1
ATOM 679 C CA . ALA A 1 92 ? -30.153 25.393 21.620 1.00 72.38 92 ALA A CA 1
ATOM 680 C C . ALA A 1 92 ? -28.915 26.200 21.184 1.00 72.38 92 ALA A C 1
ATOM 682 O O . ALA A 1 92 ? -29.015 27.402 20.937 1.00 72.38 92 ALA A O 1
ATOM 683 N N . VAL A 1 93 ? -27.762 25.538 21.025 1.00 80.12 93 VAL A N 1
ATOM 684 C CA . VAL A 1 93 ? -26.522 26.186 20.557 1.00 80.12 93 VAL A CA 1
ATOM 685 C C . VAL A 1 93 ? -26.656 26.661 19.107 1.00 80.12 93 VAL A C 1
ATOM 687 O O . VAL A 1 93 ? -26.241 27.775 18.786 1.00 80.12 93 VAL A O 1
ATOM 690 N N . ALA A 1 94 ? -27.283 25.860 18.240 1.00 78.62 94 ALA A N 1
ATOM 691 C CA . ALA A 1 94 ? -27.513 26.237 16.847 1.00 78.62 94 ALA A CA 1
ATOM 692 C C . ALA A 1 94 ? -28.434 27.466 16.713 1.00 78.62 94 ALA A C 1
ATOM 694 O O . ALA A 1 94 ? -28.135 28.363 15.924 1.00 78.62 94 ALA A O 1
ATOM 695 N N . MET A 1 95 ? -29.507 27.557 17.513 1.00 78.00 95 MET A N 1
ATOM 696 C CA . MET A 1 95 ? -30.354 28.759 17.535 1.00 78.00 95 MET A CA 1
ATOM 697 C C . MET A 1 95 ? -29.601 29.995 18.034 1.00 78.00 95 MET A C 1
ATOM 699 O O . MET A 1 95 ? -29.738 31.063 17.440 1.00 78.00 95 MET A O 1
ATOM 703 N N . LEU A 1 96 ? -28.790 29.866 19.090 1.00 81.38 96 LEU A N 1
ATOM 704 C CA . LEU A 1 96 ? -28.021 30.993 19.627 1.00 81.38 96 LEU A CA 1
ATOM 705 C C . LEU A 1 96 ? -27.058 31.565 18.571 1.00 81.38 96 LEU A C 1
ATOM 707 O O . LEU A 1 96 ? -26.984 32.780 18.390 1.00 81.38 96 LEU A O 1
ATOM 711 N N . LEU A 1 97 ? -26.367 30.689 17.834 1.00 79.94 97 LEU A N 1
ATOM 712 C CA . LEU A 1 97 ? -25.475 31.082 16.739 1.00 79.94 97 LEU A CA 1
ATOM 713 C C . LEU A 1 97 ? -26.237 31.738 15.579 1.00 79.94 97 LEU A C 1
ATOM 715 O O . LEU A 1 97 ? -25.784 32.753 15.054 1.00 79.94 97 LEU A O 1
ATOM 719 N N . ALA A 1 98 ? -27.411 31.218 15.208 1.00 76.62 98 ALA A N 1
ATOM 720 C CA . ALA A 1 98 ? -28.230 31.802 14.145 1.00 76.62 98 ALA A CA 1
ATOM 721 C C . ALA A 1 98 ? -28.712 33.228 14.482 1.00 76.62 98 ALA A C 1
ATOM 723 O O . ALA A 1 98 ? -28.715 34.101 13.610 1.00 76.62 98 ALA A O 1
ATOM 724 N N . VAL A 1 99 ? -29.055 33.498 15.746 1.00 76.88 99 VAL A N 1
ATOM 725 C CA . VAL A 1 99 ? -29.451 34.842 16.207 1.00 76.88 99 VAL A CA 1
ATOM 726 C C . VAL A 1 99 ? -28.254 35.800 16.228 1.00 76.88 99 VAL A C 1
ATOM 728 O O . VAL A 1 99 ? -28.361 36.929 15.754 1.00 76.88 99 VAL A O 1
ATOM 731 N N . LEU A 1 100 ? -27.091 35.348 16.706 1.00 76.88 100 LEU A N 1
ATOM 732 C CA . LEU A 1 100 ? -25.867 36.161 16.753 1.00 76.88 100 LEU A CA 1
ATOM 733 C C . LEU A 1 100 ? -25.354 36.565 15.364 1.00 76.88 100 LEU A C 1
ATOM 735 O O . LEU A 1 100 ? -24.813 37.658 15.212 1.00 76.88 100 LEU A O 1
ATOM 739 N N . VAL A 1 101 ? -25.525 35.707 14.356 1.00 74.81 101 VAL A N 1
ATOM 740 C CA . VAL A 1 101 ? -25.052 35.976 12.987 1.00 74.81 101 VAL A CA 1
ATOM 741 C C . VAL A 1 101 ? -26.023 36.860 12.198 1.00 74.81 101 VAL A C 1
ATOM 743 O O . VAL A 1 101 ? -25.582 37.651 11.367 1.00 74.81 101 VAL A O 1
ATOM 746 N N . THR A 1 102 ? -27.331 36.779 12.458 1.00 65.00 102 THR A N 1
ATOM 747 C CA . THR A 1 102 ? -28.336 37.564 11.715 1.00 65.00 102 THR A CA 1
ATOM 748 C C . THR A 1 102 ? -28.582 38.960 12.301 1.00 65.00 102 THR A C 1
ATOM 750 O O . THR A 1 102 ? -28.820 39.899 11.543 1.00 65.00 102 THR A O 1
ATOM 753 N N . ALA A 1 103 ? -28.427 39.152 13.616 1.00 59.72 103 ALA A N 1
ATOM 754 C CA . ALA A 1 103 ? -28.658 40.440 14.282 1.00 59.72 103 ALA A CA 1
ATOM 755 C C . ALA A 1 103 ? -27.779 41.635 13.816 1.00 59.72 103 ALA A C 1
ATOM 757 O O . ALA A 1 103 ? -28.302 42.749 13.730 1.00 59.72 103 ALA A O 1
ATOM 758 N N . PRO A 1 104 ? -26.475 41.499 13.489 1.00 58.09 104 PRO A N 1
ATOM 759 C CA . PRO A 1 104 ? -25.650 42.661 13.142 1.00 58.09 104 PRO A CA 1
ATOM 760 C C . PRO A 1 104 ? -25.842 43.172 11.703 1.00 58.09 104 PRO A C 1
ATOM 762 O O . PRO A 1 104 ? -25.275 44.212 11.355 1.00 58.09 104 PRO A O 1
ATOM 765 N N . LEU A 1 105 ? -26.619 42.483 10.856 1.00 57.06 105 LEU A N 1
ATOM 766 C CA . LEU A 1 105 ? -26.827 42.900 9.463 1.00 57.06 105 LEU A CA 1
ATOM 767 C C . LEU A 1 105 ? -27.924 43.964 9.306 1.00 57.06 105 LEU A C 1
ATOM 769 O O . LEU A 1 105 ? -27.796 44.828 8.437 1.00 57.06 105 LEU A O 1
ATOM 773 N N . GLU A 1 106 ? -28.936 43.988 10.176 1.00 55.50 106 GLU A N 1
ATOM 774 C CA . GLU A 1 106 ? -30.006 44.998 10.092 1.00 55.50 106 GLU A CA 1
ATOM 775 C C . GLU A 1 106 ? -29.633 46.333 10.757 1.00 55.50 106 GLU A C 1
ATOM 777 O O . GLU A 1 106 ? -30.059 47.396 10.306 1.00 55.50 106 GLU A O 1
ATOM 782 N N . LEU A 1 107 ? -28.735 46.326 11.748 1.00 55.44 107 LEU A N 1
ATOM 783 C CA . LEU A 1 107 ? -28.250 47.553 12.401 1.00 55.44 107 LEU A CA 1
ATOM 784 C C . LEU A 1 107 ? -27.311 48.398 11.519 1.00 55.44 107 LEU A C 1
ATOM 786 O O . LEU A 1 107 ? -27.028 49.548 11.853 1.00 55.44 107 LEU A O 1
ATOM 790 N N . ARG A 1 108 ? -26.847 47.873 10.376 1.00 54.88 108 ARG A N 1
ATOM 791 C CA . ARG A 1 108 ? -25.984 48.604 9.429 1.00 54.88 108 ARG A CA 1
ATOM 792 C C . ARG A 1 108 ? -26.728 49.322 8.298 1.00 54.88 108 ARG A C 1
ATOM 794 O O . ARG A 1 108 ? -26.076 50.019 7.524 1.00 54.88 108 ARG A O 1
ATOM 801 N N . HIS A 1 109 ? -28.057 49.210 8.204 1.00 51.75 109 HIS A N 1
ATOM 802 C CA . HIS A 1 109 ? -28.839 49.916 7.174 1.00 51.75 109 HIS A CA 1
ATOM 803 C C . HIS A 1 109 ? -29.427 51.271 7.614 1.00 51.75 109 HIS A C 1
ATOM 805 O O . HIS A 1 109 ? -29.917 52.005 6.760 1.00 51.75 109 HIS A O 1
ATOM 811 N N . SER A 1 110 ? -29.302 51.666 8.888 1.00 51.84 110 SER A N 1
ATOM 812 C CA . SER A 1 110 ? -29.899 52.916 9.411 1.00 51.84 110 SER A CA 1
ATOM 813 C C . SER A 1 110 ? -28.907 54.051 9.706 1.00 51.84 110 SER A C 1
ATOM 815 O O . SER A 1 110 ? -29.261 55.013 10.378 1.00 51.84 110 SER A O 1
ATOM 817 N N . GLY A 1 111 ? -27.671 53.987 9.206 1.00 52.22 111 GLY A N 1
ATOM 818 C CA . GLY A 1 111 ? -26.650 55.004 9.490 1.00 52.22 111 GLY A CA 1
ATOM 819 C C . GLY A 1 111 ? -25.754 55.298 8.297 1.00 52.22 111 GLY A C 1
ATOM 820 O O . GLY A 1 111 ? -24.566 54.994 8.332 1.00 52.22 111 GLY A O 1
ATOM 821 N N . ARG A 1 112 ? -26.318 55.859 7.222 1.00 52.66 112 ARG A N 1
ATOM 822 C CA . ARG A 1 112 ? -25.553 56.314 6.050 1.00 52.66 112 ARG A CA 1
ATOM 823 C C . ARG A 1 112 ? -25.847 57.780 5.711 1.00 52.66 112 ARG A C 1
ATOM 825 O O . ARG A 1 112 ? -26.316 58.093 4.628 1.00 52.66 112 ARG A O 1
ATOM 832 N N . MET A 1 113 ? -25.555 58.654 6.670 1.00 54.66 113 MET A N 1
ATOM 833 C CA . MET A 1 113 ? -25.200 60.077 6.540 1.00 54.66 113 MET A CA 1
ATOM 834 C C . MET A 1 113 ? -24.289 60.319 7.756 1.00 54.66 113 MET A C 1
ATOM 836 O O . MET A 1 113 ? -24.714 60.042 8.868 1.00 54.66 113 MET A O 1
ATOM 840 N N . THR A 1 114 ? -23.006 60.638 7.641 1.00 49.41 114 THR A N 1
ATOM 841 C CA . THR A 1 114 ? -22.445 61.821 6.994 1.00 49.41 114 THR A CA 1
ATOM 842 C C . THR A 1 114 ? -21.036 61.552 6.462 1.00 49.41 114 THR A C 1
ATOM 844 O O . THR A 1 114 ? -20.294 60.708 6.960 1.00 49.41 114 THR A O 1
ATOM 847 N N . VAL A 1 115 ? -20.719 62.291 5.407 1.00 56.16 115 VAL A N 1
ATOM 848 C CA . VAL A 1 115 ? -19.393 62.506 4.829 1.00 56.16 115 VAL A CA 1
ATOM 849 C C . VAL A 1 115 ? -18.550 63.335 5.816 1.00 56.16 115 VAL A C 1
ATOM 851 O O . VAL A 1 115 ? -19.121 64.060 6.626 1.00 56.16 115 VAL A O 1
ATOM 854 N N . ASP A 1 116 ? -17.226 63.209 5.704 1.00 50.28 116 ASP A N 1
ATOM 855 C CA . ASP A 1 116 ? -16.165 63.956 6.401 1.00 50.28 116 ASP A CA 1
ATOM 856 C C . ASP A 1 116 ? -15.821 63.517 7.834 1.00 50.28 116 ASP A C 1
ATOM 858 O O . ASP A 1 116 ? -16.346 64.035 8.809 1.00 50.28 116 ASP A O 1
ATOM 862 N N . ASP A 1 117 ? -14.833 62.621 7.955 1.00 46.97 117 ASP A N 1
ATOM 863 C CA . ASP A 1 117 ? -13.616 63.015 8.674 1.00 46.97 117 ASP A CA 1
ATOM 864 C C . ASP A 1 117 ? -12.418 62.174 8.215 1.00 46.97 117 ASP A C 1
ATOM 866 O O . ASP A 1 117 ? -12.261 60.989 8.519 1.00 46.97 117 ASP A O 1
ATOM 870 N N . ALA A 1 118 ? -11.590 62.813 7.396 1.00 49.53 118 ALA A N 1
ATOM 871 C CA . ALA A 1 118 ? -10.288 62.341 6.988 1.00 49.53 118 ALA A CA 1
ATOM 872 C C . ALA A 1 118 ? -9.249 63.021 7.878 1.00 49.53 118 ALA A C 1
ATOM 874 O O . ALA A 1 118 ? -8.890 64.161 7.611 1.00 49.53 118 ALA A O 1
ATOM 875 N N . ALA A 1 119 ? -8.734 62.331 8.895 1.00 46.84 119 ALA A N 1
ATOM 876 C CA . ALA A 1 119 ? -7.426 62.616 9.486 1.00 46.84 119 ALA A CA 1
ATOM 877 C C . ALA A 1 119 ? -7.087 61.577 10.562 1.00 46.84 119 ALA A C 1
ATOM 879 O O . ALA A 1 119 ? -7.932 61.251 11.382 1.00 46.84 119 ALA A O 1
ATOM 880 N N . GLN A 1 120 ? -5.809 61.178 10.609 1.00 41.66 120 GLN A N 1
ATOM 881 C CA . GLN A 1 120 ? -5.138 60.461 11.710 1.00 41.66 120 GLN A CA 1
ATOM 882 C C . GLN A 1 120 ? -5.501 58.963 11.819 1.00 41.66 120 GLN A C 1
ATOM 884 O O . GLN A 1 120 ? -6.651 58.591 11.939 1.00 41.66 120 GLN A O 1
ATOM 889 N N . MET A 1 121 ? -4.588 57.992 11.773 1.00 45.53 121 MET A N 1
ATOM 890 C CA . MET A 1 121 ? -3.177 57.966 12.145 1.00 45.53 121 MET A CA 1
ATOM 891 C C . MET A 1 121 ? -2.455 56.908 11.298 1.00 45.53 121 MET A C 1
ATOM 893 O O . MET A 1 121 ? -2.778 55.722 11.343 1.00 45.53 121 MET A O 1
ATOM 897 N N . HIS A 1 122 ? -1.424 57.341 10.575 1.00 47.41 122 HIS A N 1
ATOM 898 C CA . HIS A 1 122 ? -0.272 56.496 10.295 1.00 47.41 122 HIS A CA 1
ATOM 899 C C . HIS A 1 122 ? 0.441 56.248 11.629 1.00 47.41 122 HIS A C 1
ATOM 901 O O . HIS A 1 122 ? 1.061 57.167 12.162 1.00 47.41 122 HIS A O 1
ATOM 907 N N . THR A 1 123 ? 0.396 55.018 12.137 1.00 50.50 123 THR A N 1
ATOM 908 C CA . THR A 1 123 ? 1.356 54.565 13.147 1.00 50.50 123 THR A CA 1
ATOM 909 C C . THR A 1 123 ? 1.893 53.205 12.738 1.00 50.50 123 THR A C 1
ATOM 911 O O . THR A 1 123 ? 1.193 52.198 12.671 1.00 50.50 123 THR A O 1
ATOM 914 N N . THR A 1 124 ? 3.172 53.233 12.402 1.00 52.22 124 THR A N 1
ATOM 915 C CA . THR A 1 124 ? 4.072 52.116 12.163 1.00 52.22 124 THR A CA 1
ATOM 916 C C . THR A 1 124 ? 4.080 51.144 13.341 1.00 52.22 124 THR A C 1
ATOM 918 O O . THR A 1 124 ? 4.424 51.545 14.447 1.00 52.22 124 THR A O 1
ATOM 921 N N . ASN A 1 125 ? 3.813 49.864 13.083 1.00 48.62 125 ASN A N 1
ATOM 922 C CA . ASN A 1 125 ? 4.278 48.759 13.924 1.00 48.62 125 ASN A CA 1
ATOM 923 C C . ASN A 1 125 ? 5.002 47.736 13.042 1.00 48.62 125 ASN A C 1
ATOM 925 O O . ASN A 1 125 ? 4.539 46.630 12.784 1.00 48.62 125 ASN A O 1
ATOM 929 N N . ALA A 1 126 ? 6.172 48.156 12.563 1.00 48.44 126 ALA A N 1
ATOM 930 C CA . ALA A 1 126 ? 7.283 47.255 12.327 1.00 48.44 126 ALA A CA 1
ATOM 931 C C . ALA A 1 126 ? 8.033 47.144 13.658 1.00 48.44 126 ALA A C 1
ATOM 933 O O . ALA A 1 126 ? 8.785 48.046 13.995 1.00 48.44 126 ALA A O 1
ATOM 934 N N . LEU A 1 127 ? 7.757 46.095 14.432 1.00 46.53 127 LEU A N 1
ATOM 935 C CA . LEU A 1 127 ? 8.675 45.459 15.383 1.00 46.53 127 LEU A CA 1
ATOM 936 C C . LEU A 1 127 ? 7.948 44.234 15.956 1.00 46.53 127 LEU A C 1
ATOM 938 O O . LEU A 1 127 ? 7.050 44.344 16.785 1.00 46.53 127 LEU A O 1
ATOM 942 N N . GLY A 1 128 ? 8.324 43.058 15.467 1.00 40.66 128 GLY A N 1
ATOM 943 C CA . GLY A 1 128 ? 7.754 41.779 15.870 1.00 40.66 128 GLY A CA 1
ATOM 944 C C . GLY A 1 128 ? 8.765 40.665 15.660 1.00 40.66 128 GLY A C 1
ATOM 945 O O . GLY A 1 128 ? 8.575 39.818 14.803 1.00 40.66 128 GLY A O 1
ATOM 946 N N . ALA A 1 129 ? 9.854 40.755 16.424 1.00 47.19 129 ALA A N 1
ATOM 947 C CA . ALA A 1 129 ? 10.743 39.674 16.831 1.00 47.19 129 ALA A CA 1
ATOM 948 C C . ALA A 1 129 ? 11.319 38.761 15.731 1.00 47.19 129 ALA A C 1
ATOM 950 O O . ALA A 1 129 ? 10.761 37.740 15.342 1.00 47.19 129 ALA A O 1
ATOM 951 N N . THR A 1 130 ? 12.560 39.083 15.371 1.00 49.94 130 THR A N 1
ATOM 952 C CA . THR A 1 130 ? 13.672 38.126 15.319 1.00 49.94 130 THR A CA 1
ATOM 953 C C . THR A 1 130 ? 13.441 36.902 16.214 1.00 49.94 130 THR A C 1
ATOM 955 O O . THR A 1 130 ? 13.674 36.947 17.420 1.00 49.94 130 THR A O 1
ATOM 958 N N . GLY A 1 131 ? 13.011 35.808 15.595 1.00 43.53 131 GLY A N 1
ATOM 959 C CA . GLY A 1 131 ? 13.038 34.459 16.140 1.00 43.53 131 GLY A CA 1
ATOM 960 C C . GLY A 1 131 ? 13.997 33.604 15.325 1.00 43.53 131 GLY A C 1
ATOM 961 O O . GLY A 1 131 ? 13.586 32.626 14.711 1.00 43.53 131 GLY A O 1
ATOM 962 N N . VAL A 1 132 ? 15.278 33.986 15.290 1.00 46.78 132 VAL A N 1
ATOM 963 C CA . VAL A 1 132 ? 16.359 33.031 15.015 1.00 46.78 132 VAL A CA 1
ATOM 964 C C . VAL A 1 132 ? 16.419 32.137 16.250 1.00 46.78 132 VAL A C 1
ATOM 966 O O . VAL A 1 132 ? 17.144 32.413 17.202 1.00 46.78 132 VAL A O 1
ATOM 969 N N . VAL A 1 133 ? 15.551 31.128 16.290 1.00 49.44 133 VAL A N 1
ATOM 970 C CA . VAL A 1 133 ? 15.609 30.078 17.302 1.00 49.44 133 VAL A CA 1
ATOM 971 C C . VAL A 1 133 ? 16.680 29.102 16.849 1.00 49.44 133 VAL A C 1
ATOM 973 O O . VAL A 1 133 ? 16.558 28.469 15.803 1.00 49.44 133 VAL A O 1
ATOM 976 N N . SER A 1 134 ? 17.743 29.043 17.644 1.00 52.53 134 SER A N 1
ATOM 977 C CA . SER A 1 134 ? 18.777 28.015 17.687 1.00 52.53 134 SER A CA 1
ATOM 978 C C . SER A 1 134 ? 18.234 26.614 17.376 1.00 52.53 134 SER A C 1
ATOM 980 O O . SER A 1 134 ? 17.809 25.888 18.268 1.00 52.53 134 SER A O 1
ATOM 982 N N . GLY A 1 135 ? 18.263 26.219 16.104 1.00 51.03 135 GLY A N 1
ATOM 983 C CA . GLY A 1 135 ? 17.694 24.964 15.605 1.00 51.03 135 GLY A CA 1
ATOM 984 C C . GLY A 1 135 ? 18.633 23.757 15.646 1.00 51.03 135 GLY A C 1
ATOM 985 O O . GLY A 1 135 ? 18.469 22.855 14.835 1.00 51.03 135 GLY A O 1
ATOM 986 N N . GLN A 1 136 ? 19.642 23.735 16.524 1.00 51.44 136 GLN A N 1
ATOM 987 C CA . GLN A 1 136 ? 20.618 22.631 16.553 1.00 51.44 136 GLN A CA 1
ATOM 988 C C . GLN A 1 136 ? 20.911 22.026 17.928 1.00 51.44 136 GLN A C 1
ATOM 990 O O . GLN A 1 136 ? 21.557 20.989 17.979 1.00 51.44 136 GLN A O 1
ATOM 995 N N . GLN A 1 137 ? 20.417 22.606 19.026 1.00 51.56 137 GLN A N 1
ATOM 996 C CA . GLN A 1 137 ? 20.523 21.987 20.358 1.00 51.56 137 GLN A CA 1
ATOM 997 C C . GLN A 1 137 ? 19.204 21.364 20.839 1.00 51.56 137 GLN A C 1
ATOM 999 O O . GLN A 1 137 ? 19.228 20.518 21.722 1.00 51.56 137 GLN A O 1
ATOM 1004 N N . SER A 1 138 ? 18.060 21.713 20.234 1.00 59.00 138 SER A N 1
ATOM 1005 C CA . SER A 1 138 ? 16.760 21.151 20.623 1.00 59.00 138 SER A CA 1
ATOM 1006 C C . SER A 1 138 ? 16.478 19.780 20.016 1.00 59.00 138 SER A C 1
ATOM 1008 O O . SER A 1 138 ? 15.587 19.097 20.498 1.00 59.00 138 SER A O 1
ATOM 1010 N N . THR A 1 139 ? 17.186 19.371 18.961 1.00 70.69 139 THR A N 1
ATOM 1011 C CA . THR A 1 139 ? 16.863 18.148 18.215 1.00 70.69 139 THR A CA 1
ATOM 1012 C C . THR A 1 139 ? 17.174 16.895 19.020 1.00 70.69 139 THR A C 1
ATOM 1014 O O . THR A 1 139 ? 16.376 15.972 19.015 1.00 70.69 139 THR A O 1
ATOM 1017 N N . GLU A 1 140 ? 18.291 16.863 19.747 1.00 77.44 140 GLU A N 1
ATOM 1018 C CA . GLU A 1 140 ? 18.732 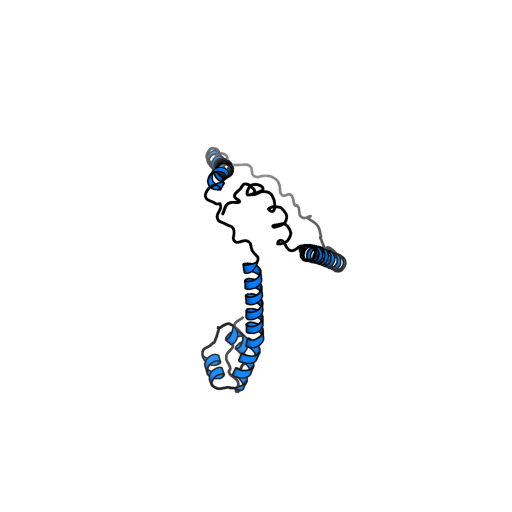15.657 20.458 1.00 77.44 140 GLU A CA 1
ATOM 1019 C C . GLU A 1 140 ? 17.917 15.406 21.732 1.00 77.44 140 GLU A C 1
ATOM 1021 O O . GLU A 1 140 ? 17.383 14.316 21.908 1.00 77.44 140 GLU A O 1
ATOM 1026 N N . GLU A 1 141 ? 17.677 16.442 22.544 1.00 84.19 141 GLU A N 1
ATOM 1027 C CA . GLU A 1 141 ? 16.760 16.354 23.692 1.00 84.19 141 GLU A CA 1
ATOM 1028 C C . GLU A 1 141 ? 15.313 16.069 23.258 1.00 84.19 141 GLU A C 1
ATOM 1030 O O . GLU A 1 141 ? 14.552 15.413 23.971 1.00 84.19 141 GLU A O 1
ATOM 1035 N N . GLN A 1 142 ? 14.903 16.565 22.086 1.00 81.88 142 GLN A N 1
ATOM 1036 C CA . GLN A 1 142 ? 13.584 16.278 21.531 1.00 81.88 142 GLN A CA 1
ATOM 1037 C C . GLN A 1 142 ? 13.487 14.841 21.016 1.00 81.88 142 GLN A C 1
ATOM 1039 O O . GLN A 1 142 ? 12.463 14.211 21.256 1.00 81.88 142 GLN A O 1
ATOM 1044 N N . ILE A 1 143 ? 14.534 14.313 20.376 1.00 84.06 143 ILE A N 1
ATOM 1045 C CA . ILE A 1 143 ? 14.618 12.905 19.963 1.00 84.06 143 ILE A CA 1
ATOM 1046 C C . ILE A 1 143 ? 14.601 11.993 21.194 1.00 84.06 143 ILE A C 1
ATOM 1048 O O . ILE A 1 143 ? 13.886 10.996 21.198 1.00 84.06 143 ILE A O 1
ATOM 1052 N N . GLU A 1 144 ? 15.329 12.331 22.259 1.00 91.31 144 GLU A N 1
ATOM 1053 C CA . GLU A 1 144 ? 15.324 11.543 23.496 1.00 91.31 144 GLU A CA 1
ATOM 1054 C C . GLU A 1 144 ? 13.947 11.552 24.170 1.00 91.31 144 GLU A C 1
ATOM 1056 O O . GLU A 1 144 ? 13.448 10.499 24.568 1.00 91.31 144 GLU A O 1
ATOM 1061 N N . ARG A 1 145 ? 13.278 12.712 24.213 1.00 89.75 145 ARG A N 1
ATOM 1062 C CA . ARG A 1 145 ? 11.908 12.823 24.733 1.00 89.75 145 ARG A CA 1
ATOM 1063 C C . ARG A 1 145 ? 10.899 12.043 23.886 1.00 89.75 145 ARG A C 1
ATOM 1065 O O . ARG A 1 145 ? 9.993 11.429 24.445 1.00 89.75 145 ARG A O 1
ATOM 1072 N N . ASP A 1 146 ? 11.050 12.058 22.564 1.00 86.06 146 ASP A N 1
ATOM 1073 C CA . ASP A 1 146 ? 10.184 11.311 21.646 1.00 86.06 146 ASP A CA 1
ATOM 1074 C C . ASP A 1 146 ? 10.395 9.798 21.803 1.00 86.06 146 ASP A C 1
ATOM 1076 O O . ASP A 1 146 ? 9.440 9.048 21.990 1.00 86.06 146 ASP A O 1
ATOM 1080 N N . ASN A 1 147 ? 11.651 9.350 21.887 1.00 92.25 147 ASN A N 1
ATOM 1081 C CA . ASN A 1 147 ? 11.987 7.955 22.172 1.00 92.25 147 ASN A CA 1
ATOM 1082 C C . ASN A 1 147 ? 11.472 7.503 23.547 1.00 92.25 147 ASN A C 1
ATOM 1084 O O . ASN A 1 147 ? 11.006 6.373 23.694 1.00 92.25 147 ASN A O 1
ATOM 1088 N N . GLN A 1 148 ? 11.528 8.371 24.560 1.00 94.88 148 GLN A N 1
ATOM 1089 C CA . GLN A 1 148 ? 10.979 8.081 25.884 1.00 94.88 148 GLN A CA 1
ATOM 1090 C C . GLN A 1 148 ? 9.455 7.917 25.832 1.00 94.88 148 GLN A C 1
ATOM 1092 O O . GLN A 1 148 ? 8.923 6.966 26.402 1.00 94.88 148 GLN A O 1
ATOM 1097 N N . LEU A 1 149 ? 8.762 8.789 25.097 1.00 94.38 149 LEU A N 1
ATOM 1098 C CA . LEU A 1 149 ? 7.317 8.707 24.895 1.00 94.38 149 LEU A CA 1
ATOM 1099 C C . LEU A 1 149 ? 6.913 7.436 24.133 1.00 94.38 149 LEU A C 1
ATOM 1101 O O . LEU A 1 149 ? 5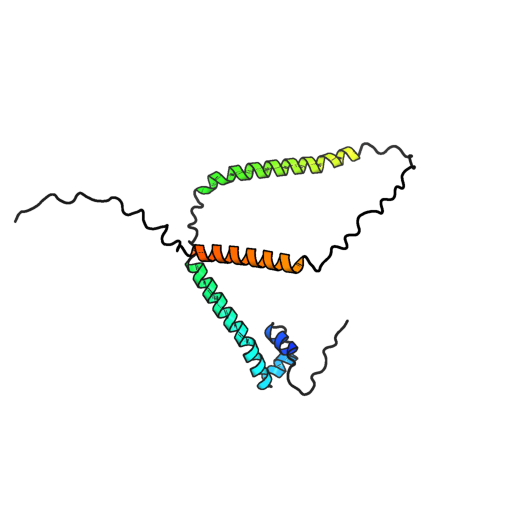.971 6.758 24.541 1.00 94.38 149 LEU A O 1
ATOM 1105 N N . LEU A 1 150 ? 7.639 7.074 23.072 1.00 92.19 150 LEU A N 1
ATOM 1106 C CA . LEU A 1 150 ? 7.382 5.847 22.312 1.00 92.19 150 LEU A CA 1
ATOM 1107 C C . LEU A 1 150 ? 7.599 4.589 23.165 1.00 92.19 150 LEU A C 1
ATOM 1109 O O . LEU A 1 150 ? 6.783 3.671 23.104 1.00 92.19 150 LEU A O 1
ATOM 1113 N N . ASN A 1 151 ? 8.635 4.570 24.008 1.00 91.38 151 ASN A N 1
ATOM 1114 C CA . ASN A 1 151 ? 8.881 3.467 24.940 1.00 91.38 151 ASN A CA 1
ATOM 1115 C C . ASN A 1 151 ? 7.801 3.359 26.029 1.00 91.38 151 ASN A C 1
ATOM 1117 O O . ASN A 1 151 ? 7.422 2.250 26.397 1.00 91.38 151 ASN A O 1
ATOM 1121 N N . GLU A 1 152 ? 7.288 4.483 26.541 1.00 91.00 152 GLU A N 1
ATOM 1122 C CA . GLU A 1 152 ? 6.180 4.483 27.509 1.00 91.00 152 GLU A CA 1
ATOM 1123 C C . GLU A 1 152 ? 4.903 3.902 26.876 1.00 91.00 152 GLU A C 1
ATOM 1125 O O . GLU A 1 152 ? 4.237 3.068 27.486 1.00 91.00 152 GLU A O 1
ATOM 1130 N N . ILE A 1 153 ? 4.597 4.276 25.627 1.00 83.44 153 ILE A N 1
ATOM 1131 C CA . ILE A 1 153 ? 3.452 3.737 24.876 1.00 83.44 153 ILE A CA 1
ATOM 1132 C C . ILE A 1 153 ? 3.619 2.238 24.625 1.00 83.44 153 ILE A C 1
ATOM 1134 O O . ILE A 1 153 ? 2.681 1.476 24.861 1.00 83.44 153 ILE A O 1
ATOM 1138 N N . ASP A 1 154 ? 4.791 1.803 24.159 1.00 85.12 154 ASP A N 1
ATOM 1139 C CA . ASP A 1 154 ? 5.043 0.387 23.879 1.00 85.12 154 ASP A CA 1
ATOM 1140 C C . ASP A 1 154 ? 4.974 -0.454 25.162 1.00 85.12 154 ASP A C 1
ATOM 1142 O O . ASP A 1 154 ? 4.417 -1.554 25.167 1.00 85.12 154 ASP A O 1
ATOM 1146 N N . ARG A 1 155 ? 5.440 0.095 26.292 1.00 85.00 155 ARG A N 1
ATOM 1147 C CA . ARG A 1 155 ? 5.272 -0.536 27.603 1.00 85.00 155 ARG A CA 1
ATOM 1148 C C . ARG A 1 155 ? 3.796 -0.709 27.951 1.00 85.00 155 ARG A C 1
ATOM 1150 O O . ARG A 1 155 ? 3.418 -1.805 28.348 1.00 85.00 155 ARG A O 1
ATOM 1157 N N . GLU A 1 156 ? 2.973 0.318 27.771 1.00 82.75 156 GLU A N 1
ATOM 1158 C CA . GLU A 1 156 ? 1.553 0.277 28.147 1.00 82.75 156 GLU A CA 1
ATOM 1159 C C . GLU A 1 156 ? 0.706 -0.619 27.225 1.00 82.75 156 GLU A C 1
ATOM 1161 O O . GLU A 1 156 ? -0.241 -1.289 27.656 1.00 82.75 156 GLU A O 1
ATOM 1166 N N . LEU A 1 157 ? 1.079 -0.690 25.946 1.00 78.44 157 LEU A N 1
ATOM 1167 C CA . LEU A 1 157 ? 0.483 -1.622 24.990 1.00 78.44 157 LEU A CA 1
ATOM 1168 C C . LEU A 1 157 ? 0.857 -3.077 25.302 1.00 78.44 157 LEU A C 1
ATOM 1170 O O . LEU A 1 157 ? 0.020 -3.964 25.130 1.00 78.44 157 LEU A O 1
ATOM 1174 N N . ASN A 1 158 ? 2.074 -3.328 25.794 1.00 76.38 158 ASN A N 1
ATOM 1175 C CA . ASN A 1 158 ? 2.544 -4.673 26.133 1.00 76.38 158 ASN A CA 1
ATOM 1176 C C . ASN A 1 158 ? 2.132 -5.135 27.545 1.00 76.38 158 ASN A C 1
ATOM 1178 O O . ASN A 1 158 ? 1.927 -6.332 27.751 1.00 76.38 158 ASN A O 1
ATOM 1182 N N . THR A 1 159 ? 1.952 -4.233 28.518 1.00 62.97 159 THR A N 1
ATOM 1183 C CA . THR A 1 159 ? 1.394 -4.576 29.845 1.00 62.97 159 THR A CA 1
ATOM 1184 C C . THR A 1 159 ? -0.093 -4.914 29.784 1.00 62.97 159 THR A C 1
ATOM 1186 O O . THR A 1 159 ? -0.573 -5.683 30.612 1.00 62.97 159 THR A O 1
ATOM 1189 N N . SER A 1 160 ? -0.796 -4.478 28.733 1.00 54.69 160 SER A N 1
ATOM 1190 C CA . SER A 1 160 ? -2.155 -4.934 28.399 1.00 54.69 160 SER A CA 1
ATOM 1191 C C . SER A 1 160 ? -2.219 -6.404 27.923 1.00 54.69 160 SER A C 1
ATOM 1193 O O . SER A 1 160 ? -3.242 -6.850 27.405 1.00 54.69 160 SER A O 1
ATOM 1195 N N . GLY A 1 161 ? -1.141 -7.178 28.110 1.00 50.22 161 GLY A N 1
ATOM 1196 C CA . GLY A 1 161 ? -1.095 -8.635 27.974 1.00 50.22 161 GLY A CA 1
ATOM 1197 C C . GLY A 1 161 ? -1.923 -9.407 29.013 1.00 50.22 161 GLY A C 1
ATOM 1198 O O . GLY A 1 161 ? -1.982 -10.636 28.931 1.00 50.22 161 GLY A O 1
ATOM 1199 N N . GLU A 1 162 ? -2.601 -8.730 29.949 1.00 50.56 162 GLU A N 1
ATOM 1200 C CA . GLU A 1 162 ? -3.764 -9.305 30.634 1.00 50.56 162 GLU A CA 1
ATOM 1201 C C . GLU A 1 162 ? -4.860 -9.558 29.597 1.00 50.56 162 GLU A C 1
ATOM 1203 O O . GLU A 1 162 ? -5.635 -8.688 29.200 1.00 50.56 162 GLU A O 1
ATOM 1208 N N . ASN A 1 163 ? -4.859 -10.797 29.115 1.00 49.19 163 ASN A N 1
ATOM 1209 C CA . ASN A 1 163 ? -5.827 -11.354 28.198 1.00 49.19 163 ASN A CA 1
ATOM 1210 C C . ASN A 1 163 ? -7.245 -10.947 28.651 1.00 49.19 163 ASN A C 1
ATOM 1212 O O . ASN A 1 163 ? -7.690 -11.398 29.709 1.00 49.19 163 ASN A O 1
ATOM 1216 N N . PRO A 1 164 ? -7.998 -10.140 27.879 1.00 53.88 164 PRO A N 1
ATOM 1217 C CA . PRO A 1 164 ? -9.345 -9.712 28.267 1.00 53.88 164 PRO A CA 1
ATOM 1218 C C . PRO A 1 164 ? -10.325 -10.890 28.426 1.00 53.88 164 PRO A C 1
ATOM 1220 O O . PRO A 1 164 ? -11.434 -10.710 28.928 1.00 53.88 164 PRO A O 1
ATOM 1223 N N . ALA A 1 165 ? -9.919 -12.110 28.051 1.00 54.41 165 ALA A N 1
ATOM 1224 C CA . ALA A 1 165 ? -10.625 -13.343 28.374 1.00 54.41 165 ALA A CA 1
ATOM 1225 C C . ALA A 1 165 ? -10.632 -13.693 29.881 1.00 54.41 165 ALA A C 1
ATOM 1227 O O . ALA A 1 165 ? -11.515 -14.432 30.316 1.00 54.41 165 ALA A O 1
ATOM 1228 N N . GLU A 1 166 ? -9.694 -13.181 30.686 1.00 50.16 166 GLU A N 1
ATOM 1229 C CA . GLU A 1 166 ? -9.559 -13.553 32.104 1.00 50.16 166 GLU A CA 1
ATOM 1230 C C . GLU A 1 166 ? -10.463 -12.715 33.032 1.00 50.16 166 GLU A C 1
ATOM 1232 O O . GLU A 1 166 ? -11.029 -13.240 33.992 1.00 50.16 166 GLU A O 1
ATOM 1237 N N . LEU A 1 167 ? -10.740 -11.451 32.683 1.00 52.53 167 LEU A N 1
ATOM 1238 C CA . LEU A 1 167 ? -11.650 -10.574 33.440 1.00 52.53 167 LEU A CA 1
ATOM 1239 C C . LEU A 1 167 ? -13.151 -10.881 33.241 1.00 52.53 167 LEU A C 1
ATOM 1241 O O . LEU A 1 167 ? -13.990 -10.321 33.948 1.00 52.53 167 LEU A O 1
ATOM 1245 N N . GLY A 1 168 ? -13.513 -11.772 32.310 1.00 47.94 168 GLY A N 1
ATOM 1246 C CA . GLY A 1 168 ? -14.907 -12.013 31.911 1.00 47.94 168 GLY A CA 1
ATOM 1247 C C . GLY A 1 168 ? -15.582 -13.287 32.437 1.00 47.94 168 GLY A C 1
ATOM 1248 O O . GLY A 1 168 ? -16.791 -13.427 32.259 1.00 47.94 168 GLY A O 1
ATOM 1249 N N . LEU A 1 169 ? -14.860 -14.234 33.056 1.00 49.88 169 LEU A N 1
ATOM 1250 C CA . LEU A 1 169 ? -15.405 -15.588 33.303 1.00 49.88 169 LEU A CA 1
ATOM 1251 C C . LEU A 1 169 ? -15.356 -16.096 34.754 1.00 49.88 169 LEU A C 1
ATOM 1253 O O . LEU A 1 169 ? -15.859 -17.187 35.026 1.00 49.88 169 LEU A O 1
ATOM 1257 N N . ALA A 1 170 ? -14.838 -15.328 35.717 1.00 51.84 170 ALA A N 1
ATOM 1258 C CA . ALA A 1 170 ? -14.657 -15.836 37.083 1.00 51.84 170 ALA A CA 1
ATOM 1259 C C . ALA A 1 170 ? -15.884 -15.730 38.019 1.00 51.84 170 ALA A C 1
ATOM 1261 O O . ALA A 1 170 ? -15.856 -16.316 39.100 1.00 51.84 170 ALA A O 1
ATOM 1262 N N . THR A 1 171 ? -16.977 -15.038 37.665 1.00 50.50 171 THR A N 1
ATOM 1263 C CA . THR A 1 171 ? -18.045 -14.727 38.651 1.00 50.50 171 THR A CA 1
ATOM 1264 C C . THR A 1 171 ? -19.437 -15.307 38.386 1.00 50.50 171 THR A C 1
ATOM 1266 O O . THR A 1 171 ? -20.324 -15.121 39.218 1.00 50.50 171 THR A O 1
ATOM 1269 N N . VAL A 1 172 ? -19.649 -16.127 37.348 1.00 52.69 172 VAL A N 1
ATOM 1270 C CA . VAL A 1 172 ? -20.937 -16.835 37.139 1.00 52.69 172 VAL A CA 1
ATOM 1271 C C . VAL A 1 172 ? -20.806 -18.336 37.421 1.00 52.69 172 VAL A C 1
ATOM 1273 O O . VAL A 1 172 ? -21.156 -19.192 36.615 1.00 52.69 172 VAL A O 1
ATOM 1276 N N . ARG A 1 173 ? -20.305 -18.689 38.609 1.00 49.09 173 ARG A N 1
ATOM 1277 C CA . ARG A 1 173 ? -20.451 -20.049 39.160 1.00 49.09 173 ARG A CA 1
ATOM 1278 C C . ARG A 1 173 ? -21.071 -19.998 40.549 1.00 49.09 173 ARG A C 1
ATOM 1280 O O . ARG A 1 173 ? -20.537 -20.507 41.527 1.00 49.09 173 ARG A O 1
ATOM 1287 N N . GLY A 1 174 ? -22.228 -19.351 40.621 1.00 46.69 174 GLY A N 1
ATOM 1288 C CA . GLY A 1 174 ? -23.074 -19.323 41.800 1.00 46.69 174 GLY A CA 1
ATOM 1289 C C . GLY A 1 174 ? -24.507 -19.700 41.447 1.00 46.69 174 GLY A C 1
ATOM 1290 O O . GLY A 1 174 ? -25.206 -18.911 40.826 1.00 46.69 174 GLY A O 1
ATOM 1291 N N . ARG A 1 175 ? -24.948 -20.843 41.994 1.00 52.00 175 ARG A N 1
ATOM 1292 C CA . ARG A 1 175 ? -26.325 -21.089 42.463 1.00 52.00 175 ARG A CA 1
ATOM 1293 C C . ARG A 1 175 ? -27.337 -21.631 41.431 1.00 52.00 175 ARG A C 1
ATOM 1295 O O . ARG A 1 175 ? -28.075 -20.881 40.816 1.00 52.00 175 ARG A O 1
ATOM 1302 N N . THR A 1 176 ? -27.412 -22.961 41.341 1.00 52.09 176 THR A N 1
ATOM 1303 C CA . THR A 1 176 ? -28.603 -23.843 41.162 1.00 52.09 176 THR A CA 1
ATOM 1304 C C . THR A 1 176 ? -28.039 -25.274 41.034 1.00 52.09 176 THR A C 1
ATOM 1306 O O . THR A 1 176 ? -27.076 -25.476 40.315 1.00 52.09 176 THR A O 1
ATOM 1309 N N . ASN A 1 177 ? -28.433 -26.344 41.721 1.00 48.59 177 ASN A N 1
ATOM 1310 C CA . ASN A 1 177 ? -29.514 -26.639 42.643 1.00 48.59 177 ASN A CA 1
ATOM 1311 C C . ASN A 1 177 ? -29.006 -27.685 43.655 1.00 48.59 177 ASN A C 1
ATOM 1313 O O . ASN A 1 177 ? -28.758 -28.839 43.316 1.00 48.59 177 ASN A O 1
ATOM 1317 N N . ARG A 1 178 ? -28.910 -27.287 44.926 1.00 51.16 178 ARG A N 1
ATOM 1318 C CA . ARG A 1 178 ? -29.175 -28.179 46.061 1.00 51.16 178 ARG A CA 1
ATOM 1319 C C . ARG A 1 178 ? -30.691 -28.366 46.026 1.00 51.16 178 ARG A C 1
ATOM 1321 O O . ARG A 1 178 ? -31.355 -27.367 46.226 1.00 51.16 178 ARG A O 1
ATOM 1328 N N . HIS A 1 179 ? -31.198 -29.543 45.662 1.00 52.97 179 HIS A N 1
ATOM 1329 C CA . HIS A 1 179 ? -32.540 -30.095 45.957 1.00 52.97 179 HIS A CA 1
ATOM 1330 C C . HIS A 1 179 ? -32.900 -31.158 44.903 1.00 52.97 179 HIS A C 1
ATOM 1332 O O . HIS A 1 179 ? -33.755 -30.953 44.053 1.00 52.97 179 HIS A O 1
ATOM 1338 N N . ALA A 1 180 ? -32.236 -32.312 44.964 1.00 52.62 180 ALA A N 1
ATOM 1339 C CA . ALA A 1 180 ? -32.749 -33.562 44.400 1.00 52.62 180 ALA A CA 1
ATOM 1340 C C . ALA A 1 180 ? -32.181 -34.733 45.214 1.00 52.62 180 ALA A C 1
ATOM 1342 O O . ALA A 1 180 ? -31.396 -35.545 44.740 1.00 52.62 180 ALA A O 1
ATOM 1343 N N . ALA A 1 181 ? -32.530 -34.754 46.497 1.00 55.28 181 ALA A N 1
ATOM 1344 C CA . ALA A 1 181 ? -32.351 -35.901 47.372 1.00 55.28 181 ALA A CA 1
ATOM 1345 C C . ALA A 1 181 ? -33.645 -36.075 48.167 1.00 55.28 181 ALA A C 1
ATOM 1347 O O . ALA A 1 181 ? -33.722 -35.629 49.304 1.00 55.28 181 ALA A O 1
ATOM 1348 N N . VAL A 1 182 ? -34.672 -36.671 47.552 1.00 58.97 182 VAL A N 1
ATOM 1349 C CA . VAL A 1 182 ? -35.807 -37.279 48.264 1.00 58.97 182 VAL A CA 1
ATOM 1350 C C . VAL A 1 182 ? -36.371 -38.419 47.405 1.00 58.97 182 VAL A C 1
ATOM 1352 O O . VAL A 1 182 ? -36.987 -38.127 46.393 1.00 58.97 182 VAL A O 1
ATOM 1355 N N . ARG A 1 183 ? -36.192 -39.667 47.883 1.00 53.62 183 ARG A N 1
ATOM 1356 C CA . ARG A 1 183 ? -36.988 -40.905 47.648 1.00 53.62 183 ARG A CA 1
ATOM 1357 C C . ARG A 1 183 ? -37.175 -41.368 46.181 1.00 53.62 183 ARG A C 1
ATOM 1359 O O . ARG A 1 183 ? -37.500 -40.589 45.310 1.00 53.62 183 ARG A O 1
ATOM 1366 N N . ALA A 1 184 ? -37.042 -42.644 45.833 1.00 51.50 184 ALA A N 1
ATOM 1367 C CA . ALA A 1 184 ? -37.596 -43.790 46.535 1.00 51.50 184 ALA A CA 1
ATOM 1368 C C . ALA A 1 184 ? -36.764 -45.066 46.327 1.00 51.50 184 ALA A C 1
ATOM 1370 O O . ALA A 1 184 ? -36.353 -45.405 45.223 1.00 51.50 184 ALA A O 1
ATOM 1371 N N . VAL A 1 185 ? -36.569 -45.750 47.450 1.00 65.00 185 VAL A N 1
ATOM 1372 C CA . VAL A 1 185 ? -36.395 -47.195 47.582 1.00 65.00 185 VAL A CA 1
ATOM 1373 C C . VAL A 1 185 ? -37.792 -47.808 47.478 1.00 65.00 185 VAL A C 1
ATOM 1375 O O . VAL A 1 185 ? -38.635 -47.386 48.267 1.00 65.00 185 VAL A O 1
ATOM 1378 N N . GLN A 1 186 ? -38.013 -48.736 46.539 1.00 60.22 186 GLN A N 1
ATOM 1379 C CA . GLN A 1 186 ? -38.974 -49.863 46.566 1.00 60.22 186 GLN A CA 1
ATOM 1380 C C . GLN A 1 186 ? -39.169 -50.396 45.137 1.00 60.22 186 GLN A C 1
ATOM 1382 O O . GLN A 1 186 ? -39.878 -49.779 44.347 1.00 60.22 186 GLN A O 1
ATOM 1387 N N . ASP A 1 187 ? -38.428 -51.436 44.753 1.00 54.25 187 ASP A N 1
ATOM 1388 C CA . ASP A 1 187 ? -38.890 -52.838 44.699 1.00 54.25 187 ASP A CA 1
ATOM 1389 C C . ASP A 1 187 ? -37.751 -53.759 44.220 1.00 54.25 187 ASP A C 1
ATOM 1391 O O . ASP A 1 187 ? -36.971 -53.340 43.332 1.00 54.25 187 ASP A O 1
#

Sequence (187 aa):
MTMTRGGVPSGHLSEEQIDEAMIGGLASEAGGHLNICPMCQERLVTARLPIESFKAVSLAWSERRSATMPVPLQTGLLESLGGHRRLAWGAAVAMLLAVLVTAPLELRHSGRMTVDDAAQMHTTNALGATGVVSGQQSTEEQIERDNQLLNEIDRELNTSGENPAELGLATVRGRTNRHAAVRAVQD

pLDDT: mean 70.45, std 18.6, range [39.78, 97.75]